Protein AF-A0A183G5Q5-F1 (afdb_monomer_lite)

Organism: Heligmosomoides polygyrus (NCBI:txid6339)

Foldseek 3Di:
DPLLPDQDKDFDDPVCDDDDFQKQWVVHFPDWTWIARSNVRDIDIDGHDDDDFDWDWPQQAPPWIKTKTKTFIAGDCHPNDPDADDDDDDDDPDDPVVCVAWPWDADDPRTRMIIIMGTHPCVCVCVPPVVVLVVLLVQLVVLVVDDLVSNLVSLVVSLVVLVVSLVVPDPDPDNHPSNVVSVVSNVVSVVSNVVSVPDDPPVVVVVVVVVVVVVVVVVVPPPPPDDDDDDDDDD

pLDDT: mean 77.2, std 16.87, range [28.12, 95.06]

Radius of gyration: 39.6 Å; chains: 1; bounding box: 104×38×121 Å

Structure (mmCIF, N/CA/C/O backbone):
data_AF-A0A183G5Q5-F1
#
_entry.id   AF-A0A183G5Q5-F1
#
loop_
_atom_site.group_PDB
_atom_site.id
_atom_site.type_symbol
_atom_site.label_atom_id
_atom_site.label_alt_id
_atom_site.label_comp_id
_atom_site.label_asym_id
_atom_site.label_entity_id
_atom_site.label_seq_id
_atom_site.pdbx_PDB_ins_code
_atom_site.Cartn_x
_atom_site.Cartn_y
_atom_site.Cartn_z
_atom_site.occupancy
_atom_site.B_iso_or_equiv
_atom_site.auth_seq_id
_atom_site.auth_comp_id
_atom_site.auth_asym_id
_atom_site.auth_atom_id
_atom_site.pdbx_PDB_model_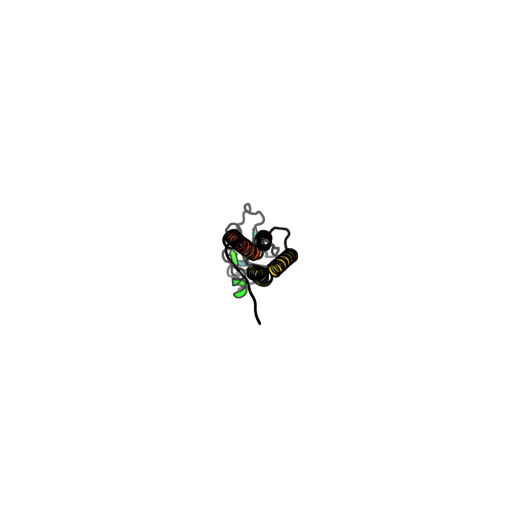num
ATOM 1 N N . LEU A 1 1 ? 38.202 -4.668 -41.003 1.00 49.88 1 LEU A N 1
ATOM 2 C CA . LEU A 1 1 ? 37.579 -5.826 -40.329 1.00 49.88 1 LEU A CA 1
ATOM 3 C C . LEU A 1 1 ? 36.277 -6.127 -41.065 1.00 49.88 1 LEU A C 1
ATOM 5 O O . LEU A 1 1 ? 35.472 -5.212 -41.202 1.00 49.88 1 LEU A O 1
ATOM 9 N N . VAL A 1 2 ? 36.099 -7.322 -41.632 1.00 54.09 2 VAL A N 1
ATOM 10 C CA . VAL A 1 2 ? 34.849 -7.685 -42.319 1.00 54.09 2 VAL A CA 1
ATOM 11 C C . VAL A 1 2 ? 33.896 -8.240 -41.260 1.00 54.09 2 VAL A C 1
ATOM 13 O O . VAL A 1 2 ? 34.007 -9.395 -40.874 1.00 54.09 2 VAL A O 1
ATOM 16 N N . LEU A 1 3 ? 32.978 -7.402 -40.765 1.00 55.62 3 LEU A N 1
ATOM 17 C CA . LEU A 1 3 ? 31.997 -7.750 -39.716 1.00 55.62 3 LEU A CA 1
ATOM 18 C C . LEU A 1 3 ? 31.206 -9.036 -40.018 1.00 55.62 3 LEU A C 1
ATOM 20 O O . LEU A 1 3 ? 30.787 -9.738 -39.110 1.00 55.62 3 LEU A O 1
ATOM 24 N N . ARG A 1 4 ? 31.052 -9.364 -41.304 1.00 51.69 4 ARG A N 1
ATOM 25 C CA . ARG A 1 4 ? 30.298 -10.513 -41.816 1.00 51.69 4 ARG A CA 1
ATOM 26 C C . ARG A 1 4 ? 30.911 -11.885 -41.484 1.00 51.69 4 ARG A C 1
ATOM 28 O O . ARG A 1 4 ? 30.241 -12.890 -41.685 1.00 51.69 4 ARG A O 1
ATOM 35 N N . GLU A 1 5 ? 32.160 -11.938 -41.020 1.00 55.78 5 GLU A N 1
ATOM 36 C CA . GLU A 1 5 ? 32.855 -13.190 -40.668 1.00 55.78 5 GLU A CA 1
ATOM 37 C C . GLU A 1 5 ? 32.823 -13.507 -39.162 1.00 55.78 5 GLU A C 1
ATOM 39 O O . GLU A 1 5 ? 33.274 -14.577 -38.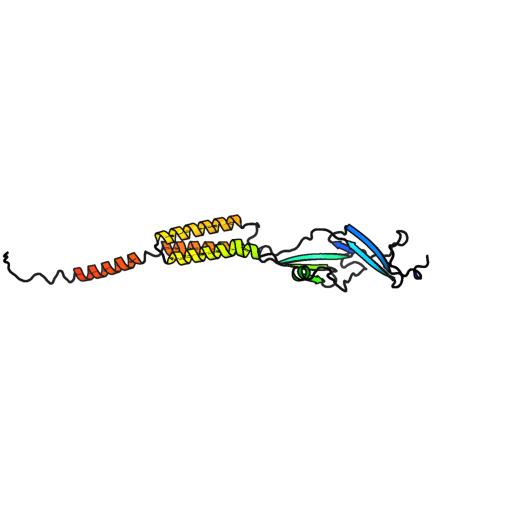756 1.00 55.78 5 GLU A O 1
ATOM 44 N N . LEU A 1 6 ? 32.282 -12.609 -38.329 1.00 58.56 6 LEU A N 1
ATOM 45 C CA . LEU A 1 6 ? 32.103 -12.860 -36.900 1.00 58.56 6 LEU A CA 1
ATOM 46 C C . LEU A 1 6 ? 30.761 -13.559 -36.655 1.00 58.56 6 LEU A C 1
ATOM 48 O O . LEU A 1 6 ? 29.701 -13.016 -36.957 1.00 58.56 6 LEU A O 1
ATOM 52 N N . PHE A 1 7 ? 30.820 -14.778 -36.123 1.00 57.31 7 PHE A N 1
ATOM 53 C CA . PHE A 1 7 ? 29.637 -15.571 -35.776 1.00 57.31 7 PHE A CA 1
ATOM 54 C C . PHE A 1 7 ? 29.191 -15.375 -34.324 1.00 57.31 7 PHE A C 1
ATOM 56 O O . PHE A 1 7 ? 28.025 -15.613 -34.020 1.00 57.31 7 PHE A O 1
ATOM 63 N N . ASP A 1 8 ? 30.100 -14.914 -33.465 1.00 67.50 8 ASP A N 1
ATOM 64 C CA . ASP A 1 8 ? 29.841 -14.684 -32.048 1.00 67.50 8 ASP A CA 1
ATOM 65 C C . ASP A 1 8 ? 29.538 -13.205 -31.780 1.00 67.50 8 ASP A C 1
ATOM 67 O O . ASP A 1 8 ? 30.124 -12.307 -32.399 1.00 67.50 8 ASP A O 1
ATOM 71 N N . ASP A 1 9 ? 28.628 -12.959 -30.838 1.00 64.06 9 ASP A N 1
ATOM 72 C CA . ASP A 1 9 ? 28.323 -11.616 -30.351 1.00 64.06 9 ASP A CA 1
ATOM 73 C C . ASP A 1 9 ? 29.570 -11.020 -29.680 1.00 64.06 9 ASP A C 1
ATOM 75 O O . ASP A 1 9 ? 30.243 -11.676 -28.880 1.00 64.06 9 ASP A O 1
ATOM 79 N N . PHE A 1 10 ? 29.888 -9.763 -29.994 1.00 72.38 10 PHE A N 1
ATOM 80 C CA . PHE A 1 10 ? 31.065 -9.089 -29.449 1.00 72.38 10 PHE A CA 1
ATOM 81 C C . PHE A 1 10 ? 30.741 -7.668 -28.971 1.00 72.38 10 PHE A C 1
ATOM 83 O O . PHE A 1 10 ? 29.818 -7.012 -29.463 1.00 72.38 10 PHE A O 1
ATOM 90 N N . GLU A 1 11 ? 31.515 -7.189 -27.996 1.00 71.62 11 GLU A N 1
ATOM 91 C CA . GLU A 1 11 ? 31.438 -5.808 -27.513 1.00 71.62 11 GLU A CA 1
ATOM 92 C C . GLU A 1 11 ? 32.117 -4.864 -28.511 1.00 71.62 11 GLU A C 1
ATOM 94 O O . GLU A 1 11 ? 33.281 -5.057 -28.876 1.00 71.62 11 GLU A O 1
ATOM 99 N N . LEU A 1 12 ? 31.398 -3.835 -28.965 1.00 71.56 12 LEU A N 1
ATOM 100 C CA . LEU A 1 12 ? 31.939 -2.906 -29.954 1.00 71.56 12 LEU A CA 1
ATOM 101 C C . LEU A 1 12 ? 33.048 -2.022 -29.356 1.00 71.56 12 LEU A C 1
ATOM 103 O O . LEU A 1 12 ? 32.859 -1.429 -28.290 1.00 71.56 12 LEU A O 1
ATOM 107 N N . PRO A 1 13 ? 34.184 -1.851 -30.059 1.00 75.31 13 PRO A N 1
ATOM 108 C CA . PRO A 1 13 ? 35.165 -0.826 -29.724 1.00 75.31 13 PRO A CA 1
ATOM 109 C C . PRO A 1 13 ? 34.557 0.579 -29.839 1.00 75.31 13 PRO A C 1
ATOM 111 O O . PRO A 1 13 ? 33.719 0.822 -30.705 1.00 75.31 13 PRO A O 1
ATOM 114 N N . LYS A 1 14 ? 35.060 1.535 -29.044 1.00 72.81 14 LYS A N 1
ATOM 115 C CA . LYS A 1 14 ? 34.591 2.941 -29.023 1.00 72.81 14 LYS A CA 1
ATOM 116 C C . LYS A 1 14 ? 34.617 3.650 -30.385 1.00 72.81 14 LYS A C 1
ATOM 118 O O . LYS A 1 14 ? 33.931 4.640 -30.585 1.00 72.81 14 LYS A O 1
ATOM 123 N N . GLU A 1 15 ? 35.426 3.159 -31.317 1.00 74.81 15 GLU A N 1
ATOM 124 C CA . GLU A 1 15 ? 35.556 3.695 -32.678 1.00 74.81 15 GLU A CA 1
ATOM 125 C C . GLU A 1 15 ? 34.351 3.353 -33.576 1.00 74.81 15 GLU A C 1
ATOM 127 O O . GLU A 1 15 ? 34.159 3.990 -34.609 1.00 74.81 15 GLU A O 1
ATOM 132 N N . PHE A 1 16 ? 33.536 2.368 -33.181 1.00 73.56 16 PHE A N 1
ATOM 133 C CA . PHE A 1 16 ? 32.385 1.864 -33.932 1.00 73.56 16 PHE A CA 1
ATOM 134 C C . PHE A 1 16 ? 31.097 1.918 -33.102 1.00 73.56 16 PHE A C 1
ATOM 136 O O . PHE A 1 16 ? 30.283 1.001 -33.180 1.00 73.56 16 PHE A O 1
ATOM 143 N N . GLU A 1 17 ? 30.900 2.964 -32.294 1.00 72.31 17 GLU A N 1
ATOM 144 C CA . GLU A 1 17 ? 29.648 3.130 -31.548 1.00 72.31 17 GLU A CA 1
ATOM 145 C C . GLU A 1 17 ? 28.454 3.203 -32.522 1.00 72.31 17 GLU A C 1
ATOM 147 O O . GLU A 1 17 ? 28.404 4.101 -33.371 1.00 72.31 17 GLU A O 1
ATOM 152 N N . PRO A 1 18 ? 27.505 2.246 -32.459 1.00 76.38 18 PRO A N 1
ATOM 153 C CA . PRO A 1 18 ? 26.331 2.285 -33.312 1.00 76.38 18 PRO A CA 1
ATOM 154 C C . PRO A 1 18 ? 25.451 3.469 -32.914 1.00 76.38 18 PRO A C 1
ATOM 156 O O . PRO A 1 18 ? 25.474 3.934 -31.773 1.00 76.38 18 PRO A O 1
ATOM 159 N N . TRP A 1 19 ? 24.622 3.933 -33.847 1.00 81.12 19 TRP A N 1
ATOM 160 C CA . TRP A 1 19 ? 23.554 4.853 -33.480 1.00 81.12 19 TRP A CA 1
ATOM 161 C C . TRP A 1 19 ? 22.624 4.169 -32.467 1.00 81.12 19 TRP A C 1
ATOM 163 O O . TRP A 1 19 ? 22.159 3.052 -32.703 1.00 81.12 19 TRP A O 1
ATOM 173 N N . LEU A 1 20 ? 22.369 4.842 -31.346 1.00 78.50 20 LEU A N 1
ATOM 174 C CA . LEU A 1 20 ? 21.447 4.405 -30.304 1.00 78.50 20 LEU A CA 1
ATOM 175 C C . LEU A 1 20 ? 20.321 5.437 -30.178 1.00 78.50 20 LEU A C 1
ATOM 177 O O . LEU A 1 20 ? 20.598 6.640 -30.267 1.00 78.50 20 LEU A O 1
ATOM 181 N N . PRO A 1 21 ? 19.070 5.000 -29.945 1.00 76.62 21 PRO A N 1
ATOM 182 C CA . PRO A 1 21 ? 17.978 5.926 -29.688 1.00 76.62 21 PRO A CA 1
ATOM 183 C C . PRO A 1 21 ? 18.286 6.735 -28.430 1.00 76.62 21 PRO A C 1
ATOM 185 O O . PRO A 1 21 ? 18.834 6.213 -27.453 1.00 76.62 21 PRO A O 1
ATOM 188 N N . ARG A 1 22 ? 17.915 8.017 -28.428 1.00 76.75 22 ARG A N 1
ATOM 189 C CA . ARG A 1 22 ? 18.137 8.889 -27.265 1.00 76.75 22 ARG A CA 1
ATOM 190 C C . ARG A 1 22 ? 17.077 8.619 -26.205 1.00 76.75 22 ARG A C 1
ATOM 192 O O . ARG A 1 22 ? 16.200 9.441 -25.976 1.00 76.75 22 ARG A O 1
ATOM 199 N N . ALA A 1 23 ? 17.146 7.458 -25.572 1.00 77.44 23 ALA A N 1
ATOM 200 C CA . ALA A 1 23 ? 16.217 7.039 -24.537 1.00 77.44 23 ALA A CA 1
ATOM 201 C C . ALA A 1 23 ? 16.777 7.370 -23.142 1.00 77.44 23 ALA A C 1
ATOM 203 O O . ALA A 1 23 ? 17.926 7.061 -22.832 1.00 77.44 23 ALA A O 1
ATOM 204 N N . ARG A 1 24 ? 15.969 8.011 -22.296 1.00 78.06 24 ARG A N 1
ATOM 205 C CA . ARG A 1 24 ? 16.221 8.181 -20.863 1.00 78.06 24 ARG A CA 1
ATOM 206 C C . ARG A 1 24 ? 15.412 7.139 -20.116 1.00 78.06 24 ARG A C 1
ATOM 208 O O . ARG A 1 24 ? 14.194 7.098 -20.253 1.00 78.06 24 ARG A O 1
ATOM 215 N N . THR A 1 25 ? 16.076 6.293 -19.343 1.00 80.62 25 THR A N 1
ATOM 216 C CA . THR A 1 25 ? 15.399 5.384 -18.417 1.00 80.62 25 THR A CA 1
ATOM 217 C C . THR A 1 25 ? 15.268 6.062 -17.067 1.00 80.62 25 THR A C 1
ATOM 219 O O . THR A 1 25 ? 16.232 6.651 -16.591 1.00 80.62 25 THR A O 1
ATOM 222 N N . SER A 1 26 ? 14.102 5.958 -16.442 1.00 81.19 26 SER A N 1
ATOM 223 C CA . SER A 1 26 ? 13.910 6.383 -15.060 1.00 81.19 26 SER A CA 1
ATOM 224 C C . SER A 1 26 ? 13.616 5.148 -14.208 1.00 81.19 26 SER A C 1
ATOM 226 O O . SER A 1 26 ? 12.603 4.481 -14.457 1.00 81.19 26 SER A O 1
ATOM 228 N N . PRO A 1 27 ? 14.475 4.793 -13.229 1.00 81.94 27 PRO A N 1
ATOM 229 C CA . PRO A 1 27 ? 15.717 5.451 -12.811 1.00 81.94 27 PRO A CA 1
ATOM 230 C C . PRO A 1 27 ? 16.909 5.229 -13.757 1.00 81.94 27 PRO A C 1
ATOM 232 O O . PRO A 1 27 ? 16.881 4.355 -14.632 1.00 81.94 27 PRO A O 1
ATOM 235 N N . ASP A 1 28 ? 17.969 6.016 -13.550 1.00 83.25 28 ASP A N 1
ATOM 236 C CA . ASP A 1 28 ? 19.173 5.996 -14.384 1.00 83.25 28 ASP A CA 1
ATOM 237 C C . ASP A 1 28 ? 19.935 4.653 -14.267 1.00 83.25 28 ASP A C 1
ATOM 239 O O . ASP A 1 28 ? 20.034 4.057 -13.186 1.00 83.25 28 ASP A O 1
ATOM 243 N N . PRO A 1 29 ? 20.506 4.134 -15.370 1.00 83.75 29 PRO A N 1
ATOM 244 C CA . PRO A 1 29 ? 21.192 2.851 -15.365 1.00 83.75 29 PRO A CA 1
ATOM 245 C C . PRO A 1 29 ? 22.622 2.979 -14.821 1.00 83.75 29 PRO A C 1
ATOM 247 O O . PRO A 1 29 ? 23.353 3.910 -15.144 1.00 83.75 29 PRO A O 1
ATOM 250 N N . HIS A 1 30 ? 23.065 1.985 -14.043 1.00 79.88 30 HIS A N 1
ATOM 251 C CA . HIS A 1 30 ? 24.436 1.912 -13.508 1.00 79.88 30 HIS A CA 1
ATOM 252 C C . HIS A 1 30 ? 25.453 1.478 -14.561 1.00 79.88 30 HIS A C 1
ATOM 254 O O . HIS A 1 30 ? 26.584 1.956 -14.576 1.00 79.88 30 HIS A O 1
ATOM 260 N N . THR A 1 31 ? 25.074 0.523 -15.412 1.00 76.00 31 THR A N 1
ATOM 261 C CA . THR A 1 31 ? 25.930 0.012 -16.488 1.00 76.00 31 THR A CA 1
ATOM 262 C C . THR A 1 31 ? 25.114 -0.176 -17.751 1.00 76.00 31 THR A C 1
ATOM 264 O O . THR A 1 31 ? 24.020 -0.746 -17.696 1.00 76.00 31 THR A O 1
ATOM 267 N N . VAL A 1 32 ? 25.688 0.251 -18.870 1.00 80.25 32 VAL A N 1
ATOM 268 C CA . VAL A 1 32 ? 25.142 0.079 -20.214 1.00 80.25 32 VAL A CA 1
ATOM 269 C C . VAL A 1 32 ? 26.153 -0.734 -21.014 1.00 80.25 32 VAL A C 1
ATOM 271 O O . VAL A 1 32 ? 27.291 -0.296 -21.175 1.00 80.25 32 VAL A O 1
ATOM 274 N N . THR A 1 33 ? 25.764 -1.921 -21.476 1.00 81.69 33 THR A N 1
ATOM 275 C CA . THR A 1 33 ? 26.581 -2.722 -22.400 1.00 81.69 33 THR A CA 1
ATOM 276 C C . THR A 1 33 ? 25.883 -2.836 -23.747 1.00 81.69 33 THR A C 1
ATOM 278 O O . THR A 1 33 ? 24.669 -3.035 -23.820 1.00 81.69 33 THR A O 1
ATOM 281 N N . VAL A 1 34 ? 26.661 -2.676 -24.818 1.00 82.94 34 VAL A N 1
ATOM 282 C CA . VAL A 1 34 ? 26.183 -2.705 -26.203 1.00 82.94 34 VAL A CA 1
ATOM 283 C C . VAL A 1 34 ? 26.820 -3.898 -26.897 1.00 82.94 34 VAL A C 1
ATOM 285 O O . VAL A 1 34 ? 28.045 -4.006 -26.956 1.00 82.94 34 VAL A O 1
ATOM 288 N N . MET A 1 35 ? 25.988 -4.786 -27.425 1.00 83.00 35 MET A N 1
ATOM 289 C CA . MET A 1 35 ? 26.417 -5.960 -28.180 1.00 83.00 35 MET A CA 1
ATOM 290 C C . MET A 1 35 ? 25.819 -5.903 -29.580 1.00 83.00 35 MET A C 1
ATOM 292 O O . MET A 1 35 ? 24.647 -5.565 -29.742 1.00 83.00 35 MET A O 1
ATOM 296 N N . LEU A 1 36 ? 26.614 -6.239 -30.591 1.00 83.06 36 LEU A N 1
ATOM 297 C CA . LEU A 1 36 ? 26.145 -6.367 -31.968 1.00 83.06 36 LEU A CA 1
ATOM 298 C C . LEU A 1 36 ? 26.192 -7.831 -32.374 1.00 83.06 36 LEU A C 1
ATOM 300 O O . LEU A 1 36 ? 27.251 -8.451 -32.304 1.00 83.06 36 LEU A O 1
ATOM 304 N N . SER A 1 37 ? 25.062 -8.338 -32.863 1.00 83.94 37 SER A N 1
ATOM 305 C CA . SER A 1 37 ? 25.013 -9.638 -33.516 1.00 83.94 37 SER A CA 1
ATOM 306 C C . SER A 1 37 ? 25.335 -9.467 -35.004 1.00 83.94 37 SER A C 1
ATOM 308 O O . SER A 1 37 ? 24.521 -8.906 -35.750 1.00 83.94 37 SER A O 1
ATOM 310 N N . PRO A 1 38 ? 26.503 -9.917 -35.494 1.00 78.88 38 PRO A N 1
ATOM 311 C CA . PRO A 1 38 ? 26.962 -9.558 -36.839 1.00 78.88 38 PRO A CA 1
ATOM 312 C C . PRO A 1 38 ? 26.179 -10.273 -37.947 1.00 78.88 38 PRO A C 1
ATOM 314 O O . PRO A 1 38 ? 26.079 -9.768 -39.065 1.00 78.88 38 PRO A O 1
ATOM 317 N N . ALA A 1 39 ? 25.585 -11.429 -37.632 1.00 80.06 39 ALA A N 1
ATOM 318 C CA . ALA A 1 39 ? 24.787 -12.223 -38.563 1.00 80.06 39 ALA A CA 1
ATOM 319 C C . ALA A 1 39 ? 23.402 -11.616 -38.845 1.00 80.06 39 ALA A C 1
ATOM 321 O O . ALA A 1 39 ? 22.871 -11.773 -39.944 1.00 80.06 39 ALA A O 1
ATOM 322 N N . THR A 1 40 ? 22.812 -10.936 -37.861 1.00 84.06 40 THR A N 1
ATOM 323 C CA . THR A 1 40 ? 21.449 -10.383 -37.954 1.00 84.06 40 THR A CA 1
ATOM 324 C C . THR A 1 40 ? 21.429 -8.859 -38.038 1.00 84.06 40 THR A C 1
ATOM 326 O O . THR A 1 40 ? 20.415 -8.284 -38.426 1.00 84.06 40 THR A O 1
ATOM 329 N N . GLY A 1 41 ? 22.540 -8.199 -37.695 1.00 82.94 41 GLY A N 1
ATOM 330 C CA . GLY A 1 41 ? 22.623 -6.745 -37.591 1.00 82.94 41 GLY A CA 1
ATOM 331 C C . GLY A 1 41 ? 21.858 -6.178 -36.392 1.00 82.94 41 GLY A C 1
ATOM 332 O O . GLY A 1 41 ? 21.643 -4.969 -36.336 1.00 82.94 41 GLY A O 1
ATOM 333 N N . THR A 1 42 ? 21.422 -7.020 -35.448 1.00 84.69 42 THR A N 1
ATOM 334 C CA . THR A 1 42 ? 20.706 -6.565 -34.255 1.00 84.69 42 THR A CA 1
ATOM 335 C C . THR A 1 42 ? 21.680 -5.979 -33.240 1.00 84.69 42 THR A C 1
ATOM 337 O O . THR A 1 42 ? 22.705 -6.575 -32.904 1.00 84.69 42 THR A O 1
ATOM 340 N N . VAL A 1 43 ? 21.345 -4.791 -32.740 1.00 84.56 43 VAL A N 1
ATOM 341 C CA . VAL A 1 43 ? 22.060 -4.147 -31.637 1.00 84.56 43 VAL A CA 1
ATOM 342 C C . VAL A 1 43 ? 21.280 -4.425 -30.360 1.00 84.56 43 VAL A C 1
ATOM 344 O O . VAL A 1 43 ? 20.120 -4.037 -30.237 1.00 84.56 43 VAL A O 1
ATOM 347 N N . SER A 1 44 ? 21.917 -5.114 -29.421 1.00 85.06 44 SER A N 1
ATOM 348 C CA . SER A 1 44 ? 21.372 -5.405 -28.099 1.00 85.06 44 SER A CA 1
ATOM 349 C C . SER A 1 44 ? 21.973 -4.450 -27.078 1.00 85.06 44 SER A C 1
ATOM 351 O O . SER A 1 44 ? 23.193 -4.330 -26.962 1.00 85.06 44 SER A O 1
ATOM 353 N N . LEU A 1 45 ? 21.102 -3.780 -26.333 1.00 84.06 45 LEU A N 1
ATOM 354 C CA . LEU A 1 45 ? 21.459 -2.816 -25.304 1.00 84.06 45 LEU A CA 1
ATOM 355 C C . LEU A 1 45 ? 21.014 -3.364 -23.949 1.00 84.06 45 LEU A C 1
ATOM 357 O O . LEU A 1 45 ? 19.824 -3.592 -23.735 1.00 84.06 45 LEU A O 1
ATOM 361 N N . TYR A 1 46 ? 21.954 -3.574 -23.031 1.00 84.56 46 TYR A N 1
ATOM 362 C CA . TYR A 1 46 ? 21.652 -4.084 -21.695 1.00 84.56 46 TYR A CA 1
ATOM 363 C C . TYR A 1 46 ? 21.862 -2.993 -20.653 1.00 84.56 46 TYR A C 1
ATOM 365 O O . TYR A 1 46 ? 22.979 -2.519 -20.439 1.00 84.56 46 TYR A O 1
ATOM 373 N N . HIS A 1 47 ? 20.778 -2.612 -19.979 1.00 85.31 47 HIS A N 1
ATOM 374 C CA . HIS A 1 47 ? 20.790 -1.643 -18.888 1.00 85.31 47 HIS A CA 1
ATOM 375 C C . HIS A 1 47 ? 20.666 -2.366 -17.552 1.00 85.31 47 HIS A C 1
AT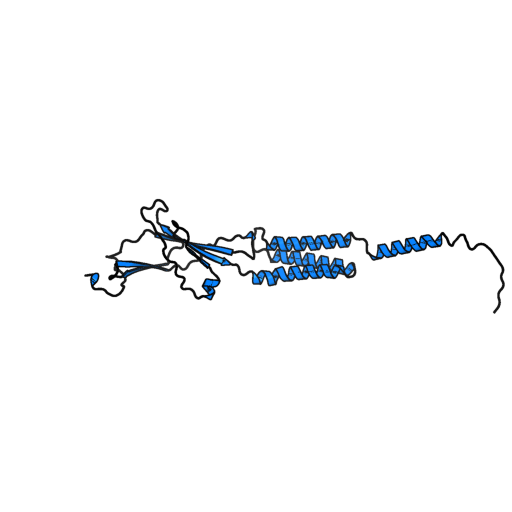OM 377 O O . HIS A 1 47 ? 19.708 -3.104 -17.317 1.00 85.31 47 HIS A O 1
ATOM 383 N N . ARG A 1 48 ? 21.616 -2.132 -16.643 1.00 86.25 48 ARG A N 1
ATOM 384 C CA . ARG A 1 48 ? 21.519 -2.619 -15.265 1.00 86.25 48 ARG A CA 1
ATOM 385 C C . ARG A 1 48 ? 21.089 -1.489 -14.345 1.00 86.25 48 ARG A C 1
ATOM 387 O O . ARG A 1 48 ? 21.861 -0.568 -14.095 1.00 86.25 48 ARG A O 1
ATOM 394 N N . VAL A 1 49 ? 19.892 -1.605 -13.786 1.00 85.44 49 VAL A N 1
ATOM 395 C CA . VAL A 1 49 ? 19.335 -0.638 -12.834 1.00 85.44 49 VAL A CA 1
ATOM 396 C C . VAL A 1 49 ? 19.284 -1.280 -11.446 1.00 85.44 49 VAL A C 1
ATOM 398 O O . VAL A 1 49 ? 18.852 -2.423 -11.294 1.00 85.44 49 VAL A O 1
ATOM 401 N N . LYS A 1 50 ? 19.771 -0.571 -10.425 1.00 86.44 50 LYS A N 1
ATOM 402 C CA . LYS A 1 50 ? 19.713 -1.000 -9.020 1.00 86.44 50 LYS A CA 1
ATOM 403 C C . LYS A 1 50 ? 19.389 0.208 -8.151 1.00 86.44 50 LYS A C 1
ATOM 405 O O . LYS A 1 50 ? 20.277 0.800 -7.545 1.00 86.44 50 LYS A O 1
ATOM 410 N N . GLU A 1 51 ? 18.113 0.557 -8.112 1.00 85.12 51 GLU A N 1
ATOM 411 C CA . GLU A 1 51 ? 17.613 1.721 -7.388 1.00 85.12 51 GLU A CA 1
ATOM 412 C C . GLU A 1 51 ? 16.211 1.452 -6.830 1.00 85.12 51 GLU A C 1
ATOM 414 O O . GLU A 1 51 ? 15.531 0.513 -7.252 1.00 85.12 51 GLU A O 1
ATOM 419 N N . SER A 1 52 ? 15.801 2.234 -5.832 1.00 85.00 52 SER A N 1
ATOM 420 C CA . SER A 1 52 ? 14.447 2.199 -5.285 1.00 85.00 52 SER A CA 1
ATOM 421 C C . SER A 1 52 ? 13.491 2.983 -6.178 1.00 85.00 52 SER A C 1
ATOM 423 O O . SER A 1 52 ? 13.730 4.156 -6.449 1.00 85.00 52 SER A O 1
ATOM 425 N N . LEU A 1 53 ? 12.387 2.354 -6.573 1.00 85.62 53 LEU A N 1
ATOM 426 C CA . LEU A 1 53 ? 11.312 3.012 -7.307 1.00 85.62 53 LEU A CA 1
ATOM 427 C C . LEU A 1 53 ? 10.343 3.694 -6.343 1.00 85.62 53 LEU A C 1
ATOM 429 O O . LEU A 1 53 ? 9.983 3.130 -5.306 1.00 85.62 53 LEU A O 1
ATOM 433 N N . TYR A 1 54 ? 9.892 4.889 -6.711 1.00 85.06 54 TYR A N 1
ATOM 434 C CA . TYR A 1 54 ? 8.782 5.545 -6.034 1.00 85.06 54 TYR A CA 1
ATOM 435 C C . TYR A 1 54 ? 7.477 4.948 -6.546 1.00 85.06 54 TYR A C 1
ATOM 437 O O . TYR A 1 54 ? 7.179 5.016 -7.734 1.00 85.06 54 TYR A O 1
ATOM 445 N N . CYS A 1 55 ? 6.704 4.359 -5.640 1.00 89.88 55 CYS A N 1
ATOM 446 C CA . CYS A 1 55 ? 5.418 3.767 -5.973 1.00 89.88 55 CYS A CA 1
ATOM 447 C C . CYS A 1 55 ? 4.290 4.651 -5.454 1.00 89.88 55 CYS A C 1
ATOM 449 O O . CYS A 1 55 ? 4.310 5.097 -4.302 1.00 89.88 55 CYS A O 1
ATOM 451 N N . GLY A 1 56 ? 3.283 4.865 -6.292 1.00 89.38 56 GLY A N 1
ATOM 452 C CA . GLY A 1 56 ? 2.026 5.458 -5.876 1.00 89.38 56 GLY A CA 1
ATOM 453 C C . GLY A 1 56 ? 1.244 4.473 -5.011 1.00 89.38 56 GLY A C 1
ATOM 454 O O . GLY A 1 56 ? 1.143 3.285 -5.324 1.00 89.38 56 GLY A O 1
ATOM 455 N N . SER A 1 57 ? 0.662 4.960 -3.917 1.00 90.81 57 SER A N 1
ATOM 456 C CA . SER A 1 57 ? -0.327 4.199 -3.158 1.00 90.81 57 SER A CA 1
ATOM 457 C C . SER A 1 57 ? -1.468 5.094 -2.703 1.00 90.81 57 SER A C 1
ATOM 459 O O . SER A 1 57 ? -1.330 6.293 -2.448 1.00 90.81 57 SER A O 1
ATOM 461 N N . SER A 1 58 ? -2.640 4.482 -2.597 1.00 89.06 58 SER A N 1
ATOM 462 C CA . SER A 1 58 ? -3.827 5.127 -2.064 1.00 89.06 58 SER A CA 1
ATOM 463 C C . SER A 1 58 ? -3.843 4.985 -0.541 1.00 89.06 58 SER A C 1
ATOM 465 O O . SER A 1 58 ? -4.549 4.125 -0.014 1.00 89.06 58 SER A O 1
ATOM 467 N N . GLN A 1 59 ? -3.104 5.856 0.153 1.00 86.50 59 GLN A N 1
ATOM 468 C CA . GLN A 1 59 ? -2.841 5.792 1.603 1.00 86.50 59 GLN A CA 1
ATOM 469 C C . GLN A 1 59 ? -4.089 5.604 2.488 1.00 86.50 59 GLN A C 1
ATOM 471 O O . GLN A 1 59 ? -4.026 4.936 3.517 1.00 86.50 59 GLN A O 1
ATOM 476 N N . TRP A 1 60 ? -5.253 6.136 2.091 1.00 89.12 60 TRP A N 1
ATOM 477 C CA . TRP A 1 60 ? -6.493 5.976 2.867 1.00 89.12 60 TRP A CA 1
ATOM 478 C C . TRP A 1 60 ? -6.938 4.510 3.009 1.00 89.12 60 TRP A C 1
ATOM 480 O O . TRP A 1 60 ? -7.643 4.175 3.958 1.00 89.12 60 TRP A O 1
ATOM 490 N N . LYS A 1 61 ? -6.525 3.623 2.092 1.00 91.12 61 LYS A N 1
ATOM 491 C CA . LYS A 1 61 ? -6.872 2.192 2.108 1.00 91.12 61 LYS A CA 1
ATOM 492 C C . LYS A 1 61 ? -6.059 1.380 3.111 1.00 91.12 61 LYS A C 1
ATOM 494 O O . LYS A 1 61 ? -6.329 0.189 3.255 1.00 91.12 61 LYS A O 1
ATOM 499 N N . TYR A 1 62 ? -5.077 1.985 3.779 1.00 88.88 62 TYR A N 1
ATOM 500 C CA . TYR A 1 62 ? -4.232 1.296 4.748 1.00 88.88 62 TYR A CA 1
ATOM 501 C C . TYR A 1 62 ? -5.079 0.490 5.758 1.00 88.88 62 TYR A C 1
ATOM 503 O O . TYR A 1 62 ? -6.024 1.045 6.335 1.00 88.88 62 TYR A O 1
ATOM 511 N N . PRO A 1 63 ? -4.778 -0.808 5.980 1.00 90.81 63 PRO A N 1
ATOM 512 C CA . PRO A 1 63 ? -3.600 -1.571 5.525 1.00 90.81 63 PRO A CA 1
ATOM 513 C C . PRO A 1 63 ? -3.794 -2.382 4.225 1.00 90.81 63 PRO A C 1
ATOM 515 O O . PRO A 1 63 ? -2.927 -3.170 3.862 1.00 90.81 63 PRO A O 1
ATOM 518 N N . PHE A 1 64 ? -4.922 -2.242 3.527 1.00 91.75 64 PHE A N 1
ATOM 519 C CA . PHE A 1 64 ? -5.272 -3.020 2.326 1.00 91.75 64 PHE A CA 1
ATOM 520 C C . PHE A 1 64 ? -4.906 -2.295 1.026 1.00 91.75 64 PHE A C 1
ATOM 522 O O . PHE A 1 64 ? -5.622 -2.361 0.024 1.00 91.75 64 PHE A O 1
ATOM 529 N N . GLU A 1 65 ? -3.822 -1.531 1.054 1.00 91.00 65 GLU A N 1
ATOM 530 C CA . GLU A 1 65 ? -3.387 -0.766 -0.103 1.00 91.00 65 GLU A CA 1
ATOM 531 C C . GLU A 1 65 ? -2.722 -1.652 -1.164 1.00 91.00 65 GLU A C 1
ATOM 533 O O . GLU A 1 65 ? -2.170 -2.722 -0.893 1.00 91.00 65 GLU A O 1
ATOM 538 N N . SER A 1 66 ? -2.807 -1.192 -2.407 1.00 91.06 66 SER A N 1
ATOM 539 C CA . SER A 1 66 ? -2.028 -1.711 -3.522 1.00 91.06 66 SER A CA 1
ATOM 540 C C . SER A 1 66 ? -1.064 -0.624 -3.961 1.00 91.06 66 SER A C 1
ATOM 542 O O . SER A 1 66 ? -1.467 0.538 -4.073 1.00 91.06 66 SER A O 1
ATOM 544 N N . PHE A 1 67 ? 0.168 -1.019 -4.224 1.00 92.12 67 PHE A N 1
ATOM 545 C CA . PHE A 1 67 ? 1.216 -0.154 -4.726 1.00 92.12 67 PHE A CA 1
ATOM 546 C C . PHE A 1 67 ? 1.313 -0.317 -6.234 1.00 92.12 67 PHE A C 1
ATOM 548 O O . PHE A 1 67 ? 1.281 -1.444 -6.738 1.00 92.12 67 PHE A O 1
ATOM 555 N N . ASP A 1 68 ? 1.410 0.813 -6.919 1.00 91.62 68 ASP A N 1
ATOM 556 C CA . ASP A 1 68 ? 1.624 0.900 -8.356 1.00 91.62 68 ASP A CA 1
ATOM 557 C C . ASP A 1 68 ? 2.952 1.617 -8.594 1.00 91.62 68 ASP A C 1
ATOM 559 O O . ASP A 1 68 ? 3.156 2.737 -8.117 1.00 91.62 68 ASP A O 1
ATOM 563 N N . CYS A 1 69 ? 3.892 0.930 -9.228 1.00 90.62 69 CYS A N 1
ATOM 564 C CA . CYS A 1 69 ? 5.229 1.433 -9.487 1.00 90.62 69 CYS A CA 1
ATOM 565 C C . CYS A 1 69 ? 5.447 1.473 -10.989 1.00 90.62 69 CYS A C 1
ATOM 567 O O . CYS A 1 69 ? 5.247 0.473 -11.677 1.00 90.62 69 CYS A O 1
ATOM 569 N N . GLU A 1 70 ? 5.942 2.597 -11.475 1.00 88.56 70 GLU A N 1
ATOM 570 C CA . GLU A 1 70 ? 6.228 2.781 -12.887 1.00 88.56 70 GLU A CA 1
ATOM 571 C C . GLU A 1 70 ? 7.735 2.725 -13.091 1.00 88.56 70 GLU A C 1
ATOM 573 O O . GLU A 1 70 ? 8.509 3.382 -12.394 1.00 88.56 70 GLU A O 1
ATOM 578 N N . PHE A 1 71 ? 8.154 1.893 -14.033 1.00 87.31 71 PHE A N 1
ATOM 579 C CA . PHE A 1 71 ? 9.524 1.846 -14.510 1.00 87.31 71 PHE A CA 1
ATOM 580 C C . PHE A 1 71 ? 9.490 1.975 -16.017 1.00 87.31 71 PHE A C 1
ATOM 582 O O . PHE A 1 71 ? 8.895 1.137 -16.685 1.00 87.31 71 PHE A O 1
ATOM 589 N N . GLY A 1 72 ? 10.114 2.998 -16.576 1.00 82.88 72 GLY A N 1
ATOM 590 C CA . GLY A 1 72 ? 9.989 3.235 -18.003 1.00 82.88 72 GLY A CA 1
ATOM 591 C C . GLY A 1 72 ? 11.184 3.917 -18.610 1.00 82.88 72 GLY A C 1
ATOM 592 O O . GLY A 1 72 ? 12.036 4.487 -17.923 1.00 82.88 72 GLY A O 1
ATOM 593 N N . SER A 1 73 ? 11.214 3.849 -19.933 1.00 79.88 73 SER A N 1
ATOM 594 C CA . SER A 1 73 ? 12.096 4.668 -20.736 1.00 79.88 73 SER A CA 1
ATOM 595 C C . SER A 1 73 ? 11.279 5.671 -21.532 1.00 79.88 73 SER A C 1
ATOM 597 O O . SER A 1 73 ? 10.338 5.308 -22.227 1.00 79.88 73 SER A O 1
ATOM 599 N N . GLU A 1 74 ? 11.670 6.933 -21.466 1.00 76.69 74 GLU A N 1
ATOM 600 C CA . GLU A 1 74 ? 11.145 7.994 -22.316 1.00 76.69 74 GLU A CA 1
ATOM 601 C C . GLU A 1 74 ? 12.179 8.375 -23.378 1.00 76.69 74 GLU A C 1
ATOM 603 O O . GLU A 1 74 ? 13.384 8.225 -23.180 1.00 76.69 74 GLU A O 1
ATOM 608 N N . ILE A 1 75 ? 11.732 8.874 -24.526 1.00 74.94 75 ILE A N 1
ATOM 609 C CA . ILE A 1 75 ? 12.634 9.407 -25.552 1.00 74.94 75 ILE A CA 1
ATOM 610 C C . ILE A 1 75 ? 12.961 10.855 -25.191 1.00 74.94 75 ILE A C 1
ATOM 612 O O . ILE A 1 75 ? 12.080 11.632 -24.821 1.00 74.94 75 ILE A O 1
ATOM 616 N N . ALA A 1 76 ? 14.225 11.245 -25.317 1.00 63.34 76 ALA A N 1
ATOM 617 C CA . ALA A 1 76 ? 14.668 12.615 -25.124 1.00 63.34 76 ALA A CA 1
ATOM 618 C C . ALA A 1 76 ? 13.985 13.529 -26.158 1.00 63.34 76 ALA A C 1
ATOM 620 O O . ALA A 1 76 ? 14.333 13.518 -27.336 1.00 63.34 76 ALA A O 1
ATOM 621 N N . GLY A 1 77 ? 13.006 14.317 -25.702 1.00 59.56 77 GLY A N 1
ATOM 622 C CA . GLY A 1 77 ? 12.131 15.135 -26.556 1.00 59.56 77 GLY A CA 1
ATOM 623 C C . GLY A 1 77 ? 10.641 14.775 -26.461 1.00 59.56 77 GLY A C 1
ATOM 624 O O . GLY A 1 77 ? 9.806 15.523 -26.969 1.00 59.56 77 GLY A O 1
ATOM 625 N N . GLY A 1 78 ? 10.292 13.685 -25.767 1.00 66.31 78 GLY A N 1
ATOM 626 C CA . GLY A 1 78 ? 8.913 13.262 -25.522 1.00 66.31 78 GLY A CA 1
ATOM 627 C C . GLY A 1 78 ? 8.141 12.980 -26.814 1.00 66.31 78 GLY A C 1
ATOM 628 O O . GLY A 1 78 ? 8.689 12.468 -27.783 1.00 66.31 78 GLY A O 1
ATOM 629 N N . ILE A 1 79 ? 6.864 13.365 -26.840 1.00 59.50 79 ILE A N 1
ATOM 630 C CA . ILE A 1 79 ? 5.941 13.168 -27.977 1.00 59.50 79 ILE A CA 1
ATOM 631 C C . ILE A 1 79 ? 6.378 13.954 -29.237 1.00 59.50 79 ILE A C 1
ATOM 633 O O . ILE A 1 79 ? 5.906 13.679 -30.336 1.00 59.50 79 ILE A O 1
ATOM 637 N N . LEU A 1 80 ? 7.280 14.931 -29.089 1.00 60.47 80 LEU A N 1
ATOM 638 C CA . LEU A 1 80 ? 7.795 15.782 -30.170 1.00 60.47 80 LEU A CA 1
ATOM 639 C C . LEU A 1 80 ? 9.130 15.284 -30.749 1.00 60.47 80 LEU A C 1
ATOM 641 O O . LEU A 1 80 ? 9.736 15.985 -31.559 1.00 60.47 80 LEU A O 1
ATOM 645 N N . ALA A 1 81 ? 9.624 14.123 -30.313 1.00 66.75 81 ALA A N 1
ATOM 646 C CA . ALA A 1 81 ? 10.830 13.527 -30.869 1.00 66.75 81 ALA A CA 1
ATOM 647 C C . ALA A 1 81 ? 10.553 12.890 -32.244 1.00 66.75 81 ALA A C 1
ATOM 649 O O . ALA A 1 81 ? 9.511 12.276 -32.456 1.00 66.75 81 ALA A O 1
ATOM 650 N N . ASP A 1 82 ? 11.527 12.970 -33.153 1.00 72.44 82 ASP A N 1
ATOM 651 C CA . ASP A 1 82 ? 11.486 12.295 -34.465 1.00 72.44 82 ASP A CA 1
ATOM 652 C C . ASP A 1 82 ? 11.675 10.763 -34.360 1.00 72.44 82 ASP A C 1
ATOM 654 O O . ASP A 1 82 ? 11.601 10.038 -35.352 1.00 72.44 82 ASP A O 1
ATOM 658 N N . GLU A 1 83 ? 11.944 10.260 -33.154 1.00 75.50 83 GLU A N 1
ATOM 659 C CA . GLU A 1 83 ? 12.201 8.856 -32.841 1.00 75.50 83 GLU A CA 1
ATOM 660 C C . GLU A 1 83 ? 10.998 8.282 -32.075 1.00 75.50 83 GLU A C 1
ATOM 662 O O . GLU A 1 83 ? 10.431 8.956 -31.217 1.00 75.50 83 GLU A O 1
ATOM 667 N N . VAL A 1 84 ? 10.618 7.030 -32.353 1.00 75.06 84 VAL A N 1
ATOM 668 C CA . VAL A 1 84 ? 9.521 6.333 -31.660 1.00 75.06 84 VAL A CA 1
ATOM 669 C C . VAL A 1 84 ? 10.050 5.047 -31.036 1.00 75.06 84 VAL A C 1
ATOM 671 O O . VAL A 1 84 ? 10.657 4.219 -31.712 1.00 75.06 84 VAL A O 1
ATOM 674 N N . LEU A 1 85 ? 9.787 4.870 -29.744 1.00 76.25 85 LEU A N 1
ATOM 675 C CA . LEU A 1 85 ? 10.146 3.690 -28.973 1.00 76.25 85 LEU A CA 1
ATOM 676 C C . LEU A 1 85 ? 8.875 2.882 -28.734 1.00 76.25 85 LEU A C 1
ATOM 678 O O . LEU A 1 85 ? 7.886 3.393 -28.216 1.00 76.25 85 LEU A O 1
ATOM 682 N N . THR A 1 86 ? 8.903 1.615 -29.129 1.00 78.38 86 THR A N 1
ATOM 683 C CA . THR A 1 86 ? 7.814 0.673 -28.869 1.00 78.38 86 THR A CA 1
ATOM 684 C C . THR A 1 86 ? 8.385 -0.532 -28.151 1.00 78.38 86 THR A C 1
ATOM 686 O O . THR A 1 86 ? 9.464 -1.013 -28.494 1.00 78.38 86 THR A O 1
ATOM 689 N N . VAL A 1 87 ? 7.668 -1.009 -27.139 1.00 81.12 87 VAL A N 1
ATOM 690 C CA . VAL A 1 87 ? 8.019 -2.247 -26.448 1.00 81.12 87 VAL A CA 1
ATOM 691 C C . VAL A 1 87 ? 7.112 -3.341 -26.994 1.00 81.12 87 VAL A C 1
ATOM 693 O O . VAL A 1 87 ? 5.891 -3.235 -26.925 1.00 81.12 87 VAL A O 1
ATOM 696 N N . SER A 1 88 ? 7.712 -4.357 -27.608 1.00 80.88 88 SER A N 1
ATOM 697 C CA . SER A 1 88 ? 6.988 -5.439 -28.283 1.00 80.88 88 SER A CA 1
ATOM 698 C C . SER A 1 88 ? 6.689 -6.620 -27.364 1.00 80.88 88 SER A C 1
ATOM 700 O O . SER A 1 88 ? 5.632 -7.235 -27.478 1.00 80.88 88 SER A O 1
ATOM 702 N N . GLU A 1 89 ? 7.610 -6.945 -26.457 1.00 84.44 89 GLU A N 1
ATOM 703 C CA . GLU A 1 89 ? 7.514 -8.105 -25.577 1.00 84.44 89 GLU A CA 1
ATOM 704 C C . GLU A 1 89 ? 8.098 -7.782 -24.199 1.00 84.44 89 GLU A C 1
ATOM 706 O O . GLU A 1 89 ? 9.164 -7.173 -24.083 1.00 84.44 89 GLU A O 1
ATOM 711 N N . LEU A 1 90 ? 7.402 -8.219 -23.148 1.00 86.00 90 LEU A N 1
ATOM 712 C CA . LEU A 1 90 ? 7.877 -8.165 -21.771 1.00 86.00 90 LEU A CA 1
ATOM 713 C C . LEU A 1 90 ? 8.153 -9.589 -21.293 1.00 86.00 90 LEU A C 1
ATOM 715 O O . LEU A 1 90 ? 7.242 -10.413 -21.209 1.00 86.00 90 LEU A O 1
ATOM 719 N N . ARG A 1 91 ? 9.409 -9.866 -20.938 1.00 87.69 91 ARG A N 1
ATOM 720 C CA . ARG A 1 91 ? 9.818 -11.165 -20.405 1.00 87.69 91 ARG A CA 1
ATOM 721 C C . ARG A 1 91 ? 10.265 -11.038 -18.957 1.00 87.69 91 ARG A C 1
ATOM 723 O O . ARG A 1 91 ? 11.326 -10.490 -18.672 1.00 87.69 91 ARG A O 1
ATOM 730 N N . ASP A 1 92 ? 9.474 -11.601 -18.049 1.00 86.81 92 ASP A N 1
ATOM 731 C CA . ASP A 1 92 ? 9.823 -11.671 -16.633 1.00 86.81 92 ASP A CA 1
ATOM 732 C C . ASP A 1 92 ? 10.682 -12.912 -16.351 1.00 86.81 92 ASP A C 1
ATOM 734 O O . ASP A 1 92 ? 10.265 -14.048 -16.583 1.00 86.81 92 ASP A O 1
ATOM 738 N N . LEU A 1 93 ? 11.909 -12.690 -15.878 1.00 89.12 93 LEU A N 1
ATOM 739 C CA . LEU A 1 93 ? 12.871 -13.747 -15.543 1.00 89.12 93 LEU A CA 1
ATOM 740 C C . LEU A 1 93 ? 12.864 -14.106 -14.049 1.00 89.12 93 LEU A C 1
ATOM 742 O O . LEU A 1 93 ? 13.674 -14.922 -13.603 1.00 89.12 93 LEU A O 1
ATOM 746 N N . ARG A 1 94 ? 11.986 -13.487 -13.252 1.00 89.06 94 ARG A N 1
ATOM 747 C CA . ARG A 1 94 ? 11.861 -13.772 -11.821 1.00 89.06 94 ARG A CA 1
ATOM 748 C C . ARG A 1 94 ? 11.226 -15.152 -11.587 1.00 89.06 94 ARG A C 1
ATOM 750 O O . ARG A 1 94 ? 10.466 -15.646 -12.418 1.00 89.06 94 ARG A O 1
ATOM 757 N N . PRO A 1 95 ? 11.501 -15.797 -10.440 1.00 90.88 95 PRO A N 1
ATOM 758 C CA . PRO A 1 95 ? 10.867 -17.065 -10.091 1.00 90.88 95 PRO A CA 1
ATOM 759 C C . PRO A 1 95 ? 9.353 -16.907 -9.863 1.00 90.88 95 PRO A C 1
ATOM 761 O O . PRO A 1 95 ? 8.895 -15.875 -9.374 1.00 90.88 95 PRO A O 1
ATOM 764 N N . ASN A 1 96 ? 8.586 -17.975 -10.114 1.00 88.75 96 ASN A N 1
ATOM 765 C CA . ASN A 1 96 ? 7.110 -17.974 -10.106 1.00 88.75 96 ASN A CA 1
ATOM 766 C C . ASN A 1 96 ? 6.452 -17.385 -8.843 1.00 88.75 96 ASN A C 1
ATOM 768 O O . ASN A 1 96 ? 5.369 -16.811 -8.902 1.00 88.75 96 ASN A O 1
ATOM 772 N N . TRP A 1 97 ? 7.075 -17.534 -7.674 1.00 87.19 97 TRP A N 1
ATOM 773 C CA . TRP A 1 97 ? 6.532 -16.987 -6.427 1.00 87.19 97 TRP A CA 1
ATOM 774 C C . TRP A 1 97 ? 6.650 -15.456 -6.351 1.00 87.19 97 TRP A C 1
ATOM 776 O O . TRP A 1 97 ? 5.822 -14.813 -5.709 1.00 87.19 97 TRP A O 1
ATOM 786 N N . GLN A 1 98 ? 7.655 -14.863 -7.007 1.00 86.44 98 GLN A N 1
ATOM 787 C CA . GLN A 1 98 ? 7.801 -13.409 -7.114 1.00 86.44 98 GLN A CA 1
ATOM 788 C C . GLN A 1 98 ? 6.847 -12.839 -8.157 1.00 86.44 98 GLN A C 1
ATOM 790 O O . GLN A 1 98 ? 6.231 -11.808 -7.901 1.00 86.44 98 GLN A O 1
ATOM 795 N N . THR A 1 99 ? 6.685 -13.524 -9.291 1.00 84.62 99 THR A N 1
ATOM 796 C CA . THR A 1 99 ? 5.782 -13.083 -10.364 1.00 84.62 99 THR A CA 1
ATOM 797 C C . THR A 1 99 ? 4.316 -13.136 -9.936 1.00 84.62 99 THR A C 1
ATOM 799 O O . THR A 1 99 ? 3.548 -12.244 -10.272 1.00 84.62 99 THR A O 1
ATOM 802 N N . MET A 1 100 ? 3.928 -14.110 -9.102 1.00 82.75 100 MET A N 1
ATOM 803 C CA . MET A 1 100 ? 2.592 -14.135 -8.492 1.00 82.75 100 MET A CA 1
ATOM 804 C C . MET A 1 100 ? 2.362 -13.015 -7.467 1.00 82.75 100 MET A C 1
ATOM 806 O O . MET A 1 100 ? 1.218 -12.635 -7.228 1.00 82.75 100 MET A O 1
ATOM 810 N N . ARG A 1 101 ? 3.422 -12.499 -6.834 1.00 85.56 101 ARG A N 1
ATOM 811 C CA . ARG A 1 101 ? 3.314 -11.447 -5.810 1.00 85.56 101 ARG A CA 1
ATOM 812 C C . ARG A 1 101 ? 3.338 -10.040 -6.406 1.00 85.56 101 ARG A C 1
ATOM 814 O O . ARG A 1 101 ? 2.713 -9.138 -5.853 1.00 85.56 101 ARG A O 1
ATOM 821 N N . VAL A 1 102 ? 4.076 -9.859 -7.498 1.00 87.56 102 VAL A N 1
ATOM 822 C CA . VAL A 1 102 ? 4.253 -8.581 -8.187 1.00 87.56 102 VAL A CA 1
ATOM 823 C C . VAL A 1 102 ? 3.879 -8.765 -9.651 1.00 87.56 102 VAL A C 1
ATOM 825 O O . VAL A 1 102 ? 4.678 -9.289 -10.432 1.00 87.56 102 VAL A O 1
ATOM 828 N N . GLY A 1 103 ? 2.682 -8.309 -10.012 1.00 86.19 103 GLY A N 1
ATOM 829 C CA . GLY A 1 103 ? 2.247 -8.260 -11.404 1.00 86.19 103 GLY A CA 1
ATOM 830 C C . GLY A 1 103 ? 3.081 -7.243 -12.175 1.00 86.19 103 GLY A C 1
ATOM 831 O O . GLY A 1 103 ? 3.384 -6.179 -11.640 1.00 86.19 103 GLY A O 1
ATOM 832 N N . ALA A 1 104 ? 3.472 -7.586 -13.398 1.00 88.62 104 ALA A N 1
ATOM 833 C CA . ALA A 1 104 ? 4.175 -6.694 -14.307 1.00 88.62 104 ALA A CA 1
ATOM 834 C C . ALA A 1 104 ? 3.389 -6.629 -15.618 1.00 88.62 104 ALA A C 1
ATOM 836 O O . ALA A 1 104 ? 3.149 -7.658 -16.249 1.00 88.62 104 ALA A O 1
ATOM 837 N N . GLU A 1 105 ? 2.974 -5.430 -15.997 1.00 88.06 105 GLU A N 1
ATOM 838 C CA . GLU A 1 105 ? 2.189 -5.164 -17.196 1.00 88.06 105 GLU A CA 1
ATOM 839 C C . GLU A 1 105 ? 2.874 -4.070 -18.006 1.00 88.06 105 GLU A C 1
ATOM 841 O O . GLU A 1 105 ? 3.519 -3.175 -17.460 1.00 88.06 105 GLU A O 1
ATOM 846 N N . LEU A 1 106 ? 2.768 -4.163 -19.326 1.00 87.19 106 LEU A N 1
ATOM 847 C CA . LEU A 1 106 ? 3.329 -3.156 -20.207 1.00 87.19 106 LEU 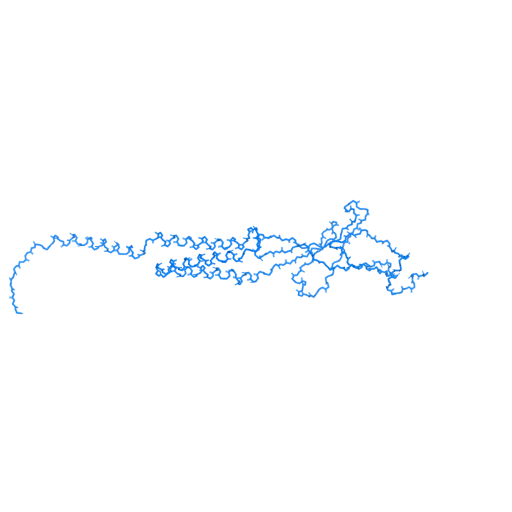A CA 1
ATOM 848 C C . LEU A 1 106 ? 2.337 -2.000 -20.367 1.00 87.19 106 LEU A C 1
ATOM 850 O O . LEU A 1 106 ? 1.144 -2.231 -20.569 1.00 87.19 106 LEU A O 1
ATOM 854 N N . GLY A 1 107 ? 2.841 -0.771 -20.281 1.00 81.81 107 GLY A N 1
ATOM 855 C CA . GLY A 1 107 ? 2.085 0.441 -20.558 1.00 81.81 107 GLY A CA 1
ATOM 856 C C . GLY A 1 107 ? 1.615 0.499 -22.010 1.00 81.81 107 GLY A C 1
ATOM 857 O O . GLY A 1 107 ? 2.126 -0.185 -22.901 1.00 81.81 107 GLY A O 1
ATOM 858 N N . SER A 1 108 ? 0.593 1.312 -22.257 1.00 81.81 108 SER A N 1
ATOM 859 C CA . SER A 1 108 ? 0.093 1.535 -23.609 1.00 81.81 108 SER A CA 1
ATOM 860 C C . SER A 1 108 ? 0.982 2.514 -24.373 1.00 81.81 108 SER A C 1
ATOM 862 O O . SER A 1 108 ? 1.393 3.542 -23.839 1.00 81.81 108 SER A O 1
ATOM 864 N N . PHE A 1 109 ? 1.176 2.250 -25.665 1.00 73.44 109 PHE A N 1
ATOM 865 C CA . PHE A 1 109 ? 1.780 3.203 -26.596 1.00 73.44 109 PHE A CA 1
ATOM 866 C C . PHE A 1 109 ? 1.121 4.597 -26.477 1.00 73.44 109 PHE A C 1
ATOM 868 O O . PHE A 1 109 ? -0.113 4.661 -26.457 1.00 73.44 109 PHE A O 1
ATOM 875 N N . PRO A 1 110 ? 1.885 5.711 -26.445 1.00 70.69 110 PRO A N 1
ATOM 876 C CA . PRO A 1 110 ? 3.309 5.862 -26.786 1.00 70.69 110 PRO A CA 1
ATOM 877 C C . PRO A 1 110 ? 4.304 5.688 -25.628 1.00 70.69 110 PRO A C 1
ATOM 879 O O . PRO A 1 110 ? 5.495 5.927 -25.813 1.00 70.69 110 PRO A O 1
ATOM 882 N N . GLU A 1 111 ? 3.849 5.291 -24.443 1.00 70.81 111 GLU A N 1
ATOM 883 C CA . GLU A 1 111 ? 4.712 5.174 -23.270 1.00 70.81 111 GLU A CA 1
ATOM 884 C C . GLU A 1 111 ? 5.398 3.801 -23.238 1.00 70.81 111 GLU A C 1
ATOM 886 O O . GLU A 1 111 ? 4.749 2.756 -23.259 1.00 70.81 111 GLU A O 1
ATOM 891 N N . ALA A 1 112 ? 6.733 3.790 -23.193 1.00 80.56 112 ALA A N 1
ATOM 892 C CA . ALA A 1 112 ? 7.532 2.579 -23.001 1.00 80.56 112 ALA A CA 1
ATOM 893 C C . ALA A 1 112 ? 7.766 2.340 -21.499 1.00 80.56 112 ALA A C 1
ATOM 895 O O . ALA A 1 112 ? 8.900 2.314 -21.009 1.00 80.56 112 ALA A O 1
ATOM 896 N N . THR A 1 113 ? 6.662 2.219 -20.764 1.00 86.19 113 THR A N 1
ATOM 897 C CA . THR A 1 113 ? 6.616 2.015 -19.314 1.00 86.19 113 THR A CA 1
ATOM 898 C C . THR A 1 113 ? 6.213 0.581 -18.985 1.00 86.19 113 THR A C 1
ATOM 900 O O . THR A 1 113 ? 5.487 -0.089 -19.714 1.00 86.19 113 THR A O 1
ATOM 903 N N . VAL A 1 114 ? 6.721 0.082 -17.869 1.00 88.25 114 VAL A N 1
ATOM 904 C CA . VAL A 1 114 ? 6.360 -1.185 -17.248 1.00 88.25 114 VAL A CA 1
ATOM 905 C C . VAL A 1 114 ? 5.726 -0.837 -15.911 1.00 88.25 114 VAL A C 1
ATOM 907 O O . VAL A 1 114 ? 6.378 -0.280 -15.024 1.00 88.25 114 VAL A O 1
ATOM 910 N N . HIS A 1 115 ? 4.451 -1.175 -15.777 1.00 89.94 115 HIS A N 1
ATOM 911 C CA . HIS A 1 115 ? 3.695 -1.033 -14.546 1.00 89.94 115 HIS A CA 1
ATOM 912 C C . HIS A 1 115 ? 3.905 -2.272 -13.689 1.00 89.94 115 HIS A C 1
ATOM 914 O O . HIS A 1 115 ? 3.651 -3.400 -14.113 1.00 89.94 115 HIS A O 1
ATOM 920 N N . MET A 1 116 ? 4.373 -2.068 -12.466 1.00 90.56 116 MET A N 1
ATOM 921 C CA . MET A 1 116 ? 4.538 -3.117 -11.474 1.00 90.56 116 MET A CA 1
ATOM 922 C C . MET A 1 116 ? 3.552 -2.899 -10.341 1.00 90.56 116 MET A C 1
ATOM 924 O O . MET A 1 116 ? 3.613 -1.898 -9.629 1.00 90.56 116 MET A O 1
ATOM 928 N N . LYS A 1 117 ? 2.679 -3.881 -10.130 1.00 91.50 117 LYS A N 1
ATOM 929 C CA . LYS A 1 117 ? 1.627 -3.822 -9.123 1.00 91.50 117 LYS A CA 1
ATOM 930 C C . LYS A 1 117 ? 1.821 -4.889 -8.064 1.00 91.50 117 LYS A C 1
ATOM 932 O O . LYS A 1 117 ? 1.933 -6.074 -8.376 1.00 91.50 117 LYS A O 1
ATOM 937 N N . TYR A 1 118 ? 1.801 -4.485 -6.799 1.00 91.56 118 TYR A N 1
ATOM 938 C CA . TYR A 1 118 ? 1.839 -5.422 -5.678 1.00 91.56 118 TYR A CA 1
ATOM 939 C C . TYR A 1 118 ? 0.910 -4.994 -4.541 1.00 91.56 118 TYR A C 1
ATOM 941 O O . TYR A 1 118 ? 0.589 -3.819 -4.368 1.00 91.56 118 TYR A O 1
ATOM 949 N N . SER A 1 119 ? 0.428 -5.969 -3.775 1.00 90.31 119 SER A N 1
ATOM 950 C CA . SER A 1 119 ? -0.465 -5.735 -2.635 1.00 90.31 119 SER A CA 1
ATOM 951 C C . SER A 1 119 ? 0.312 -5.655 -1.325 1.00 90.31 119 SER A C 1
ATOM 953 O O . SER A 1 119 ? 1.310 -6.353 -1.149 1.00 90.31 119 SER A O 1
ATOM 955 N N . ALA A 1 120 ? -0.169 -4.826 -0.398 1.00 89.31 120 ALA A N 1
ATOM 956 C CA . ALA A 1 120 ? 0.373 -4.741 0.950 1.00 89.31 120 ALA A CA 1
ATOM 957 C C . ALA A 1 120 ? 0.145 -6.034 1.755 1.00 89.31 120 ALA A C 1
ATOM 959 O O . ALA A 1 120 ? -0.870 -6.723 1.600 1.00 89.31 120 ALA A O 1
ATOM 960 N N . ASP A 1 121 ? 1.062 -6.319 2.681 1.00 88.75 121 ASP A N 1
ATOM 961 C CA . ASP A 1 121 ? 0.955 -7.441 3.615 1.00 88.75 121 ASP A CA 1
ATOM 962 C C . ASP A 1 121 ? -0.019 -7.102 4.760 1.00 88.75 121 ASP A C 1
ATOM 964 O O . ASP A 1 121 ? 0.358 -6.701 5.861 1.00 88.75 121 ASP A O 1
ATOM 968 N N . TRP A 1 122 ? -1.313 -7.283 4.507 1.00 90.69 122 TRP A N 1
ATOM 969 C CA . TRP A 1 122 ? -2.385 -6.951 5.455 1.00 90.69 122 TRP A CA 1
ATOM 970 C C . TRP A 1 122 ? -2.520 -7.933 6.632 1.00 90.69 122 TRP A C 1
ATOM 972 O O . TRP A 1 122 ? -3.167 -7.622 7.635 1.00 90.69 122 TRP A O 1
ATOM 982 N N . GLN A 1 123 ? -1.921 -9.124 6.531 1.00 92.19 123 GLN A N 1
ATOM 983 C CA . GLN A 1 123 ? -2.076 -10.220 7.498 1.00 92.19 123 GLN A CA 1
ATOM 984 C C . GLN A 1 123 ? -1.689 -9.798 8.921 1.00 92.19 123 GLN A C 1
ATOM 986 O O . GLN A 1 123 ? -2.394 -10.105 9.884 1.00 92.19 123 GLN A O 1
ATOM 991 N N . PHE A 1 124 ? -0.596 -9.043 9.050 1.00 88.88 124 PHE A N 1
ATOM 992 C CA . PHE A 1 124 ? -0.115 -8.565 10.341 1.00 88.88 124 PHE A CA 1
ATOM 993 C C . PHE A 1 124 ? -1.101 -7.592 10.993 1.00 88.88 124 PHE A C 1
ATOM 995 O O . PHE A 1 124 ? -1.415 -7.737 12.173 1.00 88.88 124 PHE A O 1
ATOM 1002 N N . ALA A 1 125 ? -1.637 -6.633 10.234 1.00 89.00 125 ALA A N 1
ATOM 1003 C CA . ALA A 1 125 ? -2.606 -5.667 10.748 1.00 89.00 125 ALA A CA 1
ATOM 1004 C C . ALA A 1 125 ? -3.918 -6.347 11.179 1.00 89.00 125 ALA A C 1
ATOM 1006 O O . ALA A 1 125 ? -4.498 -5.994 12.208 1.00 89.00 125 ALA A O 1
ATOM 1007 N N . VAL A 1 126 ? -4.360 -7.371 10.440 1.00 91.44 126 VAL A N 1
ATOM 1008 C CA . VAL A 1 126 ? -5.543 -8.164 10.808 1.00 91.44 126 VAL A CA 1
ATOM 1009 C C . VAL A 1 126 ? -5.354 -8.865 12.151 1.00 91.44 126 VAL A C 1
ATOM 1011 O O . VAL A 1 126 ? -6.223 -8.775 13.017 1.00 91.44 126 VAL A O 1
ATOM 1014 N N . LEU A 1 127 ? -4.211 -9.520 12.352 1.00 92.12 127 LEU A N 1
ATOM 1015 C CA . LEU A 1 127 ? -3.936 -10.263 13.582 1.00 92.12 127 LEU A CA 1
ATOM 1016 C C . LEU A 1 127 ? -3.640 -9.357 14.783 1.00 92.12 127 LEU A C 1
ATOM 1018 O O . LEU A 1 127 ? -4.016 -9.696 15.902 1.00 92.12 127 LEU A O 1
ATOM 1022 N N . SER A 1 128 ? -2.980 -8.219 14.568 1.00 89.19 128 SER A N 1
ATOM 1023 C CA . SER A 1 128 ? -2.533 -7.333 15.653 1.00 89.19 128 SER A CA 1
ATOM 1024 C C . SER A 1 128 ? -3.556 -6.273 16.062 1.00 89.19 128 SER A C 1
ATOM 1026 O O . SER A 1 128 ? -3.544 -5.855 17.216 1.00 89.19 128 SER A O 1
ATOM 1028 N N . VAL A 1 129 ? -4.451 -5.849 15.160 1.00 90.31 129 VAL A N 1
ATOM 1029 C CA . VAL A 1 129 ? -5.392 -4.744 15.421 1.00 90.31 129 VAL A CA 1
ATOM 1030 C C . VAL A 1 129 ? -6.847 -5.170 15.232 1.00 90.31 129 VAL A C 1
ATOM 1032 O O . VAL A 1 129 ? -7.656 -5.048 16.157 1.00 90.31 129 VAL A O 1
ATOM 1035 N N . PHE A 1 130 ? -7.211 -5.713 14.064 1.00 92.31 130 PHE A N 1
ATOM 1036 C CA . PHE A 1 130 ? -8.614 -6.053 13.782 1.00 92.31 130 PHE A CA 1
ATOM 1037 C C . PHE A 1 130 ? -9.138 -7.166 14.694 1.00 92.31 130 PHE A C 1
ATOM 1039 O O . PHE A 1 130 ? -10.216 -7.031 15.269 1.00 92.31 130 PHE A O 1
ATOM 1046 N N . LEU A 1 131 ? -8.369 -8.238 14.886 1.00 93.44 131 LEU A N 1
ATOM 1047 C CA . LEU A 1 131 ? -8.787 -9.352 15.731 1.00 93.44 131 LEU A CA 1
ATOM 1048 C C . LEU A 1 131 ? -8.935 -8.938 17.214 1.00 93.44 131 LEU A C 1
ATOM 1050 O O . LEU A 1 131 ? -10.013 -9.164 17.769 1.00 93.44 131 LEU A O 1
ATOM 1054 N N . PRO A 1 132 ? -7.960 -8.265 17.862 1.00 93.06 132 PRO A N 1
ATOM 1055 C CA . PRO A 1 132 ? -8.138 -7.768 19.228 1.00 93.06 132 PRO A CA 1
ATOM 1056 C C . PRO A 1 132 ? -9.289 -6.768 19.375 1.00 93.06 132 PRO A C 1
ATOM 1058 O O . PRO A 1 132 ? -10.065 -6.878 20.322 1.00 93.06 132 PRO A O 1
ATOM 1061 N N . SER A 1 133 ? -9.452 -5.829 18.435 1.00 93.25 133 SER A N 1
ATOM 1062 C CA . SER A 1 133 ? -10.558 -4.859 18.484 1.00 93.25 133 SER A CA 1
ATOM 1063 C C . SER A 1 133 ? -11.929 -5.539 18.398 1.00 93.25 133 SER A C 1
ATOM 1065 O O . SER A 1 133 ? -12.824 -5.225 19.187 1.00 93.25 133 SER A O 1
ATOM 1067 N N . PHE A 1 134 ? -12.078 -6.542 17.530 1.00 94.25 134 PHE A N 1
ATOM 1068 C CA . PHE A 1 134 ? -13.294 -7.347 17.445 1.00 94.25 134 PHE A CA 1
ATOM 1069 C C . PHE A 1 134 ? -13.564 -8.127 18.739 1.00 94.25 134 PHE A C 1
ATOM 1071 O O . PHE A 1 134 ? -14.686 -8.116 19.248 1.00 94.25 134 PHE A O 1
ATOM 1078 N N . LEU A 1 135 ? -12.539 -8.765 19.314 1.00 95.06 135 LEU A N 1
ATOM 1079 C CA . LEU A 1 135 ? -12.668 -9.495 20.577 1.00 95.06 135 LEU A CA 1
ATOM 1080 C C . LEU A 1 135 ? -13.079 -8.573 21.730 1.00 95.06 135 LEU A C 1
ATOM 1082 O O . LEU A 1 135 ? -13.938 -8.943 22.527 1.00 95.06 135 LEU A O 1
ATOM 1086 N N . ILE A 1 136 ? -12.526 -7.360 21.801 1.00 93.56 136 ILE A N 1
ATOM 1087 C CA . ILE A 1 136 ? -12.917 -6.357 22.799 1.00 93.56 136 ILE A CA 1
ATOM 1088 C C . ILE A 1 136 ? -14.397 -5.990 22.641 1.00 93.56 136 ILE A C 1
ATOM 1090 O O . ILE A 1 136 ? -15.124 -5.982 23.634 1.00 93.56 136 ILE A O 1
ATOM 1094 N N . LEU A 1 137 ? -14.875 -5.741 21.418 1.00 92.50 137 LEU A N 1
ATOM 1095 C CA . LEU A 1 137 ? -16.297 -5.463 21.184 1.00 92.50 137 LEU A CA 1
ATOM 1096 C C . LEU A 1 137 ? -17.193 -6.638 21.587 1.00 92.50 137 LEU A C 1
ATOM 1098 O O . LEU A 1 137 ? -18.210 -6.436 22.254 1.00 92.50 137 LEU A O 1
ATOM 1102 N N . ALA A 1 138 ? -16.801 -7.866 21.245 1.00 92.75 138 ALA A N 1
ATOM 1103 C CA . ALA A 1 138 ? -17.523 -9.063 21.656 1.00 92.75 138 ALA A CA 1
ATOM 1104 C C . ALA A 1 138 ? -17.581 -9.184 23.190 1.00 92.75 138 ALA A C 1
ATOM 1106 O O . ALA A 1 138 ? -18.642 -9.460 23.749 1.00 92.75 138 ALA A O 1
ATOM 1107 N N . LEU A 1 139 ? -16.475 -8.912 23.891 1.00 91.12 139 LEU A N 1
ATOM 1108 C CA . LEU A 1 139 ? -16.426 -8.905 25.356 1.00 91.12 139 LEU A CA 1
ATOM 1109 C C . LEU A 1 139 ? -17.357 -7.853 25.963 1.00 91.12 139 LEU A C 1
ATOM 1111 O O . LEU A 1 139 ? -18.069 -8.161 26.920 1.00 91.12 139 LEU A O 1
ATOM 1115 N N . VAL A 1 140 ? -17.392 -6.639 25.403 1.00 90.38 140 VAL A N 1
ATOM 1116 C CA . VAL A 1 140 ? -18.327 -5.591 25.839 1.00 90.38 140 VAL A CA 1
ATOM 1117 C C . VAL A 1 140 ? -19.766 -6.060 25.665 1.00 90.38 140 VAL A C 1
ATOM 1119 O O . VAL A 1 140 ? -20.560 -5.883 26.586 1.00 90.38 140 VAL A O 1
ATOM 1122 N N . PHE A 1 141 ? -20.092 -6.713 24.546 1.00 88.81 141 PHE A N 1
ATOM 1123 C CA . PHE A 1 141 ? -21.422 -7.268 24.298 1.00 88.81 141 PHE A CA 1
ATOM 1124 C C . PHE A 1 141 ? -21.792 -8.376 25.297 1.00 88.81 141 PHE A C 1
ATOM 1126 O O . PHE A 1 141 ? -22.877 -8.354 25.872 1.00 88.81 141 PHE A O 1
ATOM 1133 N N . PHE A 1 142 ? -20.886 -9.310 25.595 1.00 88.31 142 PHE A N 1
ATOM 1134 C CA . PHE A 1 142 ? -21.135 -10.338 26.615 1.00 88.31 142 PHE A CA 1
ATOM 1135 C C . PHE A 1 142 ? -21.263 -9.757 28.030 1.00 88.31 142 PHE A C 1
ATOM 1137 O O . PHE A 1 142 ? -22.037 -10.267 28.846 1.00 88.31 142 PHE A O 1
ATOM 1144 N N . ALA A 1 143 ? -20.544 -8.674 28.333 1.00 86.50 143 ALA A N 1
ATOM 1145 C CA . ALA A 1 143 ? -20.633 -7.993 29.621 1.00 86.50 143 ALA A CA 1
ATOM 1146 C C . ALA A 1 143 ? -22.015 -7.366 29.867 1.00 86.50 143 ALA A C 1
ATOM 1148 O O . ALA A 1 143 ? -22.431 -7.274 31.025 1.00 86.50 143 ALA A O 1
ATOM 1149 N N . GLN A 1 144 ? -22.764 -7.044 28.804 1.00 82.38 144 GLN A N 1
ATOM 1150 C CA . GLN A 1 144 ? -24.154 -6.571 28.884 1.00 82.38 144 GLN A CA 1
ATOM 1151 C C . GLN A 1 144 ? -25.085 -7.573 29.581 1.00 82.38 144 GLN A C 1
ATOM 1153 O O . GLN A 1 144 ? -26.096 -7.198 30.171 1.00 82.38 144 GLN A O 1
ATOM 1158 N N . TRP A 1 145 ? -24.739 -8.864 29.559 1.00 78.94 145 TRP A N 1
ATOM 1159 C CA . TRP A 1 145 ? -25.524 -9.919 30.202 1.00 78.94 145 TRP A CA 1
ATOM 1160 C C . TRP A 1 145 ? -25.237 -10.074 31.706 1.00 78.94 145 TRP A C 1
ATOM 1162 O O . TRP A 1 145 ? -25.895 -10.851 32.405 1.00 78.94 145 TRP A O 1
ATOM 1172 N N . LYS A 1 146 ? -24.219 -9.380 32.229 1.00 76.88 146 LYS A N 1
ATOM 1173 C CA . LYS A 1 146 ? -23.765 -9.486 33.625 1.00 76.88 146 LYS A CA 1
ATOM 1174 C C . LYS A 1 146 ? -24.346 -8.363 34.495 1.00 76.88 146 LYS A C 1
ATOM 1176 O O . LYS A 1 146 ? -25.229 -7.607 34.111 1.00 76.88 146 LYS A O 1
ATOM 1181 N N . ARG A 1 147 ? -23.902 -8.297 35.757 1.00 77.06 147 ARG A N 1
ATOM 1182 C CA . ARG A 1 147 ? -24.335 -7.260 36.710 1.00 77.06 147 ARG A CA 1
ATOM 1183 C C . ARG A 1 147 ? -23.814 -5.882 36.271 1.00 77.06 147 ARG A C 1
ATOM 1185 O O . ARG A 1 147 ? -22.641 -5.769 35.929 1.00 77.06 147 ARG A O 1
ATOM 1192 N N . ARG A 1 148 ? -24.631 -4.832 36.439 1.00 75.75 148 ARG A N 1
ATOM 1193 C CA . ARG A 1 148 ? -24.339 -3.432 36.048 1.00 75.75 148 ARG A CA 1
ATOM 1194 C C . ARG A 1 148 ? -22.948 -2.918 36.445 1.00 75.75 148 ARG A C 1
ATOM 1196 O O . ARG A 1 148 ? -22.291 -2.246 35.665 1.00 75.75 148 ARG A O 1
ATOM 1203 N N . LYS A 1 149 ? -22.471 -3.249 37.652 1.00 80.06 149 LYS A N 1
ATOM 1204 C CA . LYS A 1 149 ? -21.132 -2.832 38.117 1.00 80.06 149 LYS A CA 1
ATOM 1205 C C . LYS A 1 149 ? -20.001 -3.415 37.259 1.00 80.06 149 LYS A C 1
ATOM 1207 O O . LYS A 1 149 ? -19.016 -2.736 37.012 1.00 80.06 149 LYS A O 1
ATOM 1212 N N . VAL A 1 150 ? -20.154 -4.663 36.814 1.00 84.38 150 VAL A N 1
ATOM 1213 C CA . VAL A 1 150 ? -19.173 -5.348 35.960 1.00 84.38 150 VAL A CA 1
ATOM 1214 C C . VAL A 1 150 ? -19.246 -4.798 34.538 1.00 84.38 150 VAL A C 1
ATOM 1216 O O . VAL A 1 150 ? -18.215 -4.502 33.955 1.00 84.38 150 VAL A O 1
ATOM 1219 N N . GLN A 1 151 ? -20.458 -4.596 34.022 1.00 85.50 151 GLN A N 1
ATOM 1220 C CA . GLN A 1 151 ? -20.724 -4.019 32.702 1.00 85.50 151 GLN A CA 1
ATOM 1221 C C . GLN A 1 151 ? -20.019 -2.669 32.510 1.00 85.50 151 GLN A C 1
ATOM 1223 O O . GLN A 1 151 ? -19.188 -2.555 31.616 1.00 85.50 151 GLN A O 1
ATOM 1228 N N . VAL A 1 152 ? -20.253 -1.702 33.409 1.00 86.69 152 VAL A N 1
ATOM 1229 C CA . VAL A 1 152 ? -19.649 -0.356 33.323 1.00 86.69 152 VAL A CA 1
ATOM 1230 C C . VAL A 1 152 ? -18.119 -0.409 33.404 1.00 86.69 152 VAL A C 1
ATOM 1232 O O . VAL A 1 152 ? -17.432 0.310 32.681 1.00 86.69 152 VAL A O 1
ATOM 1235 N N . PHE A 1 153 ? -17.568 -1.273 34.262 1.00 89.12 153 PHE A N 1
ATOM 1236 C CA . PHE A 1 153 ? -16.117 -1.424 34.390 1.00 89.12 153 PHE A CA 1
ATOM 1237 C C . PHE A 1 153 ? -15.493 -2.013 33.118 1.00 89.12 153 PHE A C 1
ATOM 1239 O O . PHE A 1 153 ? -14.483 -1.507 32.633 1.00 89.12 153 PHE A O 1
ATOM 1246 N N . VAL A 1 154 ? -16.119 -3.046 32.547 1.00 89.94 154 VAL A N 1
ATOM 1247 C CA . VAL A 1 154 ? -15.651 -3.687 31.312 1.00 89.94 154 VAL A CA 1
ATOM 1248 C C . VAL A 1 154 ? -15.763 -2.735 30.121 1.00 89.94 154 VAL A C 1
ATOM 1250 O O . VAL A 1 154 ? -14.819 -2.644 29.341 1.00 89.94 154 VAL A O 1
ATOM 1253 N N . SER A 1 155 ? -16.857 -1.977 29.992 1.00 89.00 155 SER A N 1
ATOM 1254 C CA . SER A 1 155 ? -16.999 -0.983 28.921 1.00 89.00 155 SER A CA 1
ATOM 1255 C C . SER A 1 155 ? -15.977 0.148 29.045 1.00 89.00 155 SER A C 1
ATOM 1257 O O . SER A 1 155 ? -15.402 0.555 28.040 1.00 89.00 155 SER A O 1
ATOM 1259 N N . LEU A 1 156 ? -15.688 0.625 30.263 1.00 91.00 156 LEU A N 1
ATOM 1260 C CA . LEU A 1 156 ? -14.663 1.649 30.482 1.00 91.00 156 LEU A CA 1
ATOM 1261 C C . LEU A 1 156 ? -13.266 1.126 30.107 1.00 91.00 156 LEU A C 1
ATOM 1263 O O . LEU A 1 156 ? -12.521 1.806 29.405 1.00 91.00 156 LEU A O 1
ATOM 1267 N N . ALA A 1 157 ? -12.930 -0.098 30.526 1.00 92.44 157 ALA A N 1
ATOM 1268 C CA . ALA A 1 157 ? -11.670 -0.744 30.166 1.00 92.44 157 ALA A CA 1
ATOM 1269 C C . ALA A 1 157 ? -11.542 -0.930 28.646 1.00 92.44 157 ALA A C 1
ATOM 1271 O O . ALA A 1 157 ? -10.501 -0.614 28.080 1.00 92.44 157 ALA A O 1
ATOM 1272 N N . ALA A 1 158 ? -12.614 -1.358 27.974 1.00 92.50 158 ALA A N 1
ATOM 1273 C CA . ALA A 1 158 ? -12.651 -1.501 26.522 1.00 92.50 158 ALA A CA 1
ATOM 1274 C C . ALA A 1 158 ? -12.426 -0.169 25.792 1.00 92.50 158 ALA A C 1
ATOM 1276 O O . ALA A 1 158 ? -11.653 -0.124 24.837 1.00 92.50 158 ALA A O 1
ATOM 1277 N N . ILE A 1 159 ? -13.043 0.922 26.260 1.00 92.50 159 ILE A N 1
ATOM 1278 C CA . ILE A 1 159 ? -12.824 2.271 25.717 1.00 92.50 159 ILE A CA 1
ATOM 1279 C C . ILE A 1 159 ? -11.350 2.673 25.864 1.00 92.50 159 ILE A C 1
ATOM 1281 O O . ILE A 1 159 ? -10.744 3.141 24.901 1.00 92.50 159 ILE A O 1
ATOM 1285 N N . MET A 1 160 ? -10.745 2.435 27.031 1.00 92.62 160 MET A N 1
ATOM 1286 C CA . MET A 1 160 ? -9.322 2.714 27.252 1.00 92.62 160 MET A CA 1
ATOM 1287 C C . MET A 1 160 ? -8.420 1.869 26.344 1.00 92.62 160 MET A C 1
ATOM 1289 O O . MET A 1 160 ? -7.492 2.404 25.742 1.00 92.62 160 MET A O 1
ATOM 1293 N N . SER A 1 161 ? -8.705 0.575 26.181 1.00 91.06 161 SER A N 1
ATOM 1294 C CA . SER A 1 161 ? -7.964 -0.298 25.262 1.00 91.06 161 SER A CA 1
ATOM 1295 C C . SER A 1 161 ? -8.082 0.160 23.806 1.00 91.06 161 SER A C 1
ATOM 1297 O O . SER A 1 161 ? -7.086 0.155 23.089 1.00 91.06 161 SER A O 1
ATOM 1299 N N . MET A 1 162 ? -9.265 0.610 23.377 1.00 90.00 162 MET A N 1
ATOM 1300 C CA . MET A 1 162 ? -9.477 1.173 22.038 1.00 90.00 162 MET A CA 1
ATOM 1301 C C . MET A 1 162 ? -8.683 2.465 21.823 1.00 90.00 162 MET A C 1
ATOM 1303 O O . MET A 1 162 ? -8.083 2.633 20.765 1.00 90.00 162 MET A O 1
ATOM 1307 N N . LEU A 1 163 ? -8.614 3.347 22.826 1.00 89.94 163 LEU A N 1
ATOM 1308 C CA . LEU A 1 163 ? -7.791 4.560 22.764 1.00 89.94 163 LEU A CA 1
ATOM 1309 C C . LEU A 1 163 ? -6.295 4.239 22.674 1.00 89.94 163 LEU A C 1
ATOM 1311 O O . LEU A 1 163 ? -5.589 4.853 21.878 1.00 89.94 163 LEU A O 1
ATOM 1315 N N . ILE A 1 164 ? -5.815 3.262 23.449 1.00 90.38 164 ILE A N 1
ATOM 1316 C CA . ILE A 1 164 ? -4.417 2.814 23.384 1.00 90.38 164 ILE A CA 1
ATOM 1317 C C . ILE A 1 164 ? -4.103 2.256 21.994 1.00 90.38 164 ILE A C 1
ATOM 1319 O O . ILE A 1 164 ? -3.100 2.650 21.400 1.00 90.38 164 ILE A O 1
ATOM 1323 N N . MET A 1 165 ? -4.974 1.395 21.454 1.00 88.38 165 MET A N 1
ATOM 1324 C CA . MET A 1 165 ? -4.808 0.862 20.101 1.00 88.38 165 MET A CA 1
ATOM 1325 C C . MET A 1 165 ? -4.759 1.991 19.073 1.00 88.38 165 MET A C 1
ATOM 1327 O O . MET A 1 165 ? -3.799 2.041 18.312 1.00 88.38 165 MET A O 1
ATOM 1331 N N . LEU A 1 166 ? -5.702 2.940 19.129 1.00 86.69 166 LEU A N 1
ATOM 1332 C CA . LEU A 1 166 ? -5.749 4.087 18.221 1.00 86.69 166 LEU A CA 1
ATOM 1333 C C . LEU A 1 166 ? -4.450 4.895 18.240 1.00 86.69 166 LEU A C 1
ATOM 1335 O O . LEU A 1 166 ? -3.991 5.312 17.188 1.00 86.69 166 LEU A O 1
ATOM 1339 N N . VAL A 1 167 ? -3.857 5.133 19.414 1.00 85.25 167 VAL A N 1
ATOM 1340 C CA . VAL A 1 167 ? -2.594 5.883 19.525 1.00 85.25 167 VAL A CA 1
ATOM 1341 C C . VAL A 1 167 ? -1.412 5.062 19.008 1.00 85.25 167 VAL A C 1
ATOM 1343 O O . VAL A 1 167 ? -0.555 5.602 18.315 1.00 85.25 167 VAL A O 1
ATOM 1346 N N . SER A 1 168 ? -1.368 3.761 19.305 1.00 84.19 168 SER A N 1
ATOM 1347 C CA . SER A 1 168 ? -0.281 2.881 18.852 1.00 84.19 168 SER A CA 1
ATOM 1348 C C . SER A 1 168 ? -0.284 2.622 17.346 1.00 84.19 168 SER A C 1
ATOM 1350 O O . SER A 1 168 ? 0.760 2.329 16.770 1.00 84.19 168 SER A O 1
ATOM 1352 N N . SER A 1 169 ? -1.448 2.724 16.705 1.00 76.44 169 SER A N 1
ATOM 1353 C CA . SER A 1 169 ? -1.661 2.308 15.326 1.00 76.44 169 SER A CA 1
ATOM 1354 C C . SER A 1 169 ? -1.724 3.472 14.340 1.00 76.44 169 SER A C 1
ATOM 1356 O O . SER A 1 169 ? -2.309 3.290 13.277 1.00 76.44 169 SER A O 1
ATOM 1358 N N . ARG A 1 170 ? -1.173 4.655 14.663 1.00 73.25 170 ARG A N 1
ATOM 1359 C CA . ARG A 1 170 ? -1.082 5.793 13.724 1.00 73.25 170 ARG A CA 1
ATOM 1360 C C . ARG A 1 170 ? 0.274 5.845 13.017 1.00 73.25 170 ARG A C 1
ATOM 1362 O O . ARG A 1 170 ? 1.167 6.553 13.481 1.00 73.25 170 ARG A O 1
ATOM 1369 N N . PRO A 1 171 ? 0.452 5.146 11.886 1.00 64.56 171 PRO A N 1
ATOM 1370 C CA . PRO A 1 171 ? 1.657 5.279 11.082 1.00 64.56 171 PRO A CA 1
ATOM 1371 C C . PRO A 1 171 ? 1.618 6.513 10.166 1.00 64.56 171 PRO A C 1
ATOM 1373 O O . PRO A 1 171 ? 2.673 6.989 9.759 1.00 64.56 171 PRO A O 1
ATOM 1376 N N . LEU A 1 172 ? 0.432 7.043 9.831 1.00 66.81 172 LEU A N 1
ATOM 1377 C CA . LEU A 1 172 ? 0.259 8.126 8.855 1.00 66.81 172 LEU A CA 1
ATOM 1378 C C . LEU A 1 172 ? -0.460 9.349 9.448 1.00 66.81 172 LEU A C 1
ATOM 1380 O O . LEU A 1 172 ? -1.183 9.263 10.437 1.00 66.81 172 LEU A O 1
ATOM 1384 N N . HIS A 1 173 ? -0.234 10.517 8.837 1.00 69.88 173 HIS A N 1
ATOM 1385 C CA . HIS A 1 173 ? -0.907 11.777 9.193 1.00 69.88 173 HIS A CA 1
ATOM 1386 C C . HIS A 1 173 ? -2.280 11.943 8.517 1.00 69.88 173 HIS A C 1
ATOM 1388 O O . HIS A 1 173 ? -3.062 12.803 8.920 1.00 69.88 173 HIS A O 1
ATOM 1394 N N . SER A 1 174 ? -2.578 11.133 7.499 1.00 81.88 174 SER A N 1
ATOM 1395 C CA . SER A 1 174 ? -3.862 11.093 6.799 1.00 81.88 174 SER A CA 1
ATOM 1396 C C . SER A 1 174 ? -4.811 10.080 7.445 1.00 81.88 174 SER A C 1
ATOM 1398 O O . SER A 1 174 ? -4.376 9.093 8.032 1.00 81.88 174 SER A O 1
ATOM 1400 N N . ALA A 1 175 ? -6.121 10.330 7.348 1.00 85.62 175 ALA A N 1
ATOM 1401 C CA . ALA A 1 175 ? -7.128 9.412 7.872 1.00 85.62 175 ALA A CA 1
ATOM 1402 C C . ALA A 1 175 ? -7.160 8.118 7.048 1.00 85.62 175 ALA A C 1
ATOM 1404 O O . ALA A 1 175 ? -7.343 8.151 5.827 1.00 85.62 175 ALA A O 1
ATOM 1405 N N . THR A 1 176 ? -7.008 6.985 7.728 1.00 91.12 176 THR A N 1
ATOM 1406 C CA . THR A 1 176 ? -6.987 5.657 7.109 1.00 91.12 176 THR A CA 1
ATOM 1407 C C . THR A 1 176 ? -8.263 4.863 7.393 1.00 91.12 176 THR A C 1
ATOM 1409 O O . THR A 1 176 ? -9.042 5.176 8.297 1.00 91.12 176 THR A O 1
ATOM 1412 N N . LEU A 1 177 ? -8.479 3.786 6.634 1.00 90.81 177 LEU A N 1
ATOM 1413 C CA . LEU A 1 177 ? -9.546 2.817 6.889 1.00 90.81 177 LEU A CA 1
ATOM 1414 C C . LEU A 1 177 ? -9.399 2.175 8.276 1.00 90.81 177 LEU A C 1
ATOM 1416 O O . LEU A 1 177 ? -10.400 1.937 8.951 1.00 90.81 177 LEU A O 1
ATOM 1420 N N . LEU A 1 178 ? -8.162 1.945 8.724 1.00 91.00 178 LEU A N 1
ATOM 1421 C CA . LEU A 1 178 ? -7.872 1.459 10.071 1.00 91.00 178 LEU A CA 1
ATOM 1422 C C . LEU A 1 178 ? -8.339 2.444 11.155 1.00 91.00 178 LEU A C 1
ATOM 1424 O O . LEU A 1 178 ? -8.995 2.029 12.112 1.00 91.00 178 LEU A O 1
ATOM 1428 N N . ASP A 1 179 ? -8.082 3.744 10.982 1.00 90.25 179 ASP A N 1
ATOM 1429 C CA . ASP A 1 179 ? -8.576 4.771 11.908 1.00 90.25 179 ASP A CA 1
ATOM 1430 C C . ASP A 1 179 ? -10.105 4.799 11.941 1.00 90.25 179 ASP A C 1
ATOM 1432 O O . ASP A 1 179 ? -10.704 4.879 13.013 1.00 90.25 179 ASP A O 1
ATOM 1436 N N . LEU A 1 180 ? -10.750 4.693 10.775 1.00 91.62 180 LEU A N 1
ATOM 1437 C CA . LEU A 1 180 ? -12.207 4.657 10.674 1.00 91.62 180 LEU A CA 1
ATOM 1438 C C . LEU A 1 180 ? -12.794 3.433 11.392 1.00 91.62 180 LEU A C 1
ATOM 1440 O O . LEU A 1 180 ? -13.793 3.560 12.100 1.00 91.62 180 LEU A O 1
ATOM 1444 N N . TRP A 1 181 ? -12.158 2.267 11.255 1.00 92.75 181 TRP A N 1
ATOM 1445 C CA . TRP A 1 181 ? -12.552 1.042 11.950 1.00 92.75 181 TRP A CA 1
ATOM 1446 C C . TRP A 1 181 ? -12.473 1.200 13.472 1.00 92.75 181 TRP A C 1
ATOM 1448 O O . TRP A 1 181 ? -13.454 0.941 14.173 1.00 92.75 181 TRP A O 1
ATOM 1458 N N . ILE A 1 182 ? -11.332 1.665 13.992 1.00 91.75 182 ILE A N 1
ATOM 1459 C CA . ILE A 1 182 ? -11.135 1.843 15.437 1.00 91.75 182 ILE A CA 1
ATOM 1460 C C . ILE A 1 182 ? -12.085 2.919 15.978 1.00 91.75 182 ILE A C 1
ATOM 1462 O O . ILE A 1 182 ? -12.703 2.716 17.023 1.00 91.75 182 ILE A O 1
ATOM 1466 N N . CYS A 1 183 ? -12.273 4.024 15.251 1.00 91.94 183 CYS A N 1
ATOM 1467 C CA . CYS A 1 183 ? -13.256 5.053 15.595 1.00 91.94 183 CYS A CA 1
ATOM 1468 C C . CYS A 1 183 ? -14.684 4.492 15.632 1.00 91.94 183 CYS A C 1
ATOM 1470 O O . CYS A 1 183 ? -15.426 4.781 16.569 1.00 91.94 183 CYS A O 1
ATOM 1472 N N . GLY A 1 184 ? -15.069 3.650 14.670 1.00 92.94 184 GLY A N 1
ATOM 1473 C CA . GLY A 1 184 ? -16.362 2.964 14.674 1.00 92.94 184 GLY A CA 1
ATOM 1474 C C . GLY A 1 184 ? -16.545 2.076 15.908 1.00 92.94 184 GLY A C 1
ATOM 1475 O O . GLY A 1 184 ? -17.573 2.159 16.584 1.00 92.94 184 GLY A O 1
ATOM 1476 N N . CYS A 1 185 ? -15.518 1.296 16.261 1.00 92.81 185 CYS A N 1
ATOM 1477 C CA . CYS A 1 185 ? -15.508 0.466 17.469 1.00 92.81 185 CYS A CA 1
ATOM 1478 C C . CYS A 1 185 ? -15.620 1.311 18.749 1.00 92.81 185 CYS A C 1
ATOM 1480 O O . CYS A 1 185 ? -16.382 0.975 19.656 1.00 92.81 185 CYS A O 1
ATOM 1482 N N . PHE A 1 186 ? -14.895 2.428 18.813 1.00 93.25 186 PHE A N 1
ATOM 1483 C CA . PHE A 1 186 ? -14.936 3.368 19.930 1.00 93.25 186 PHE A CA 1
ATOM 1484 C C . PHE A 1 186 ? -16.329 3.982 20.102 1.00 93.25 186 PHE A C 1
ATOM 1486 O O . PHE A 1 186 ? -16.882 3.945 21.201 1.00 93.25 186 PHE A O 1
ATOM 1493 N N . ILE A 1 187 ? -16.931 4.484 19.019 1.00 93.94 187 ILE A N 1
ATOM 1494 C CA . ILE A 1 187 ? -18.284 5.057 19.042 1.00 93.94 187 ILE A CA 1
ATOM 1495 C C . ILE A 1 187 ? -19.296 4.004 19.502 1.00 93.94 187 ILE A C 1
ATOM 1497 O O . ILE A 1 187 ? -20.143 4.305 20.340 1.00 93.94 187 ILE A O 1
ATOM 1501 N N . HIS A 1 188 ? -19.187 2.761 19.019 1.00 92.25 188 HIS A N 1
ATOM 1502 C CA . HIS A 1 188 ? -20.031 1.658 19.483 1.00 92.25 188 HIS A CA 1
ATOM 1503 C C . HIS A 1 188 ? -19.884 1.398 20.987 1.00 92.25 188 HIS A C 1
ATOM 1505 O O . HIS A 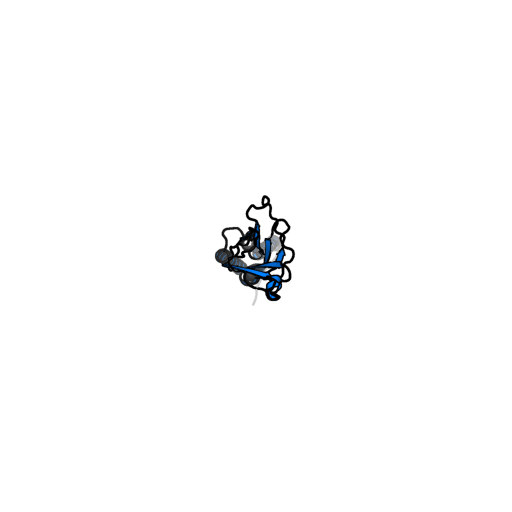1 188 ? -20.888 1.296 21.690 1.00 92.25 188 HIS A O 1
ATOM 1511 N N . ALA A 1 189 ? -18.655 1.330 21.502 1.00 90.56 189 ALA A N 1
ATOM 1512 C CA . ALA A 1 189 ? -18.411 1.106 22.925 1.00 90.56 189 ALA A CA 1
ATOM 1513 C C . ALA A 1 189 ? -18.962 2.248 23.800 1.00 90.56 189 ALA A C 1
ATOM 1515 O O . ALA A 1 189 ? -19.581 1.990 24.834 1.00 90.56 189 ALA A O 1
ATOM 1516 N N . VAL A 1 190 ? -18.792 3.503 23.370 1.00 91.88 190 VAL A N 1
ATOM 1517 C CA . VAL A 1 190 ? -19.345 4.681 24.057 1.00 91.88 190 VAL A CA 1
ATOM 1518 C C . VAL A 1 190 ? -20.871 4.674 24.015 1.00 91.88 190 VAL A C 1
ATOM 1520 O O . VAL A 1 190 ? -21.508 4.930 25.034 1.00 91.88 190 VAL A O 1
ATOM 1523 N N . PHE A 1 191 ? -21.473 4.347 22.872 1.00 91.31 191 PHE A N 1
ATOM 1524 C CA . PHE A 1 191 ? -22.925 4.276 22.746 1.00 91.31 191 PHE A CA 1
ATOM 1525 C C . PHE A 1 191 ? -23.522 3.211 23.671 1.00 91.31 191 PHE A C 1
ATOM 1527 O O . PHE A 1 191 ? -24.486 3.494 24.381 1.00 91.31 191 PHE A O 1
ATOM 1534 N N . LEU A 1 192 ? -22.914 2.021 23.734 1.00 87.88 192 LEU A N 1
ATOM 1535 C CA . LEU A 1 192 ? -23.317 0.983 24.684 1.00 87.88 192 LEU A CA 1
ATOM 1536 C C . LEU A 1 192 ? -23.218 1.486 26.129 1.00 87.88 192 LEU A C 1
ATOM 1538 O O . LEU A 1 192 ? -24.187 1.379 26.870 1.00 87.88 192 LEU A O 1
ATOM 1542 N N . LEU A 1 193 ? -22.117 2.145 26.505 1.00 87.94 193 LEU A N 1
ATOM 1543 C CA . LEU A 1 193 ? -21.984 2.741 27.837 1.00 87.94 193 LEU A CA 1
ATOM 1544 C C . LEU A 1 193 ? -23.098 3.763 28.138 1.00 87.94 193 LEU A C 1
ATOM 1546 O O . LEU A 1 193 ? -23.640 3.778 29.242 1.00 87.94 193 LEU A O 1
ATOM 1550 N N . VAL A 1 194 ? -23.468 4.610 27.174 1.00 88.56 194 VAL A N 1
ATOM 1551 C CA . VAL A 1 194 ? -24.564 5.580 27.340 1.00 88.56 194 VAL A CA 1
ATOM 1552 C C . VAL A 1 194 ? -25.901 4.868 27.552 1.00 88.56 194 VAL A C 1
ATOM 1554 O O . VAL A 1 194 ? -26.655 5.232 28.458 1.00 88.56 194 VAL A O 1
ATOM 1557 N N . VAL A 1 195 ? -26.196 3.826 26.774 1.00 85.69 195 VAL A N 1
ATOM 1558 C CA . VAL A 1 195 ? -27.401 2.998 26.955 1.00 85.69 195 VAL A CA 1
ATOM 1559 C C . VAL A 1 195 ? -27.418 2.354 28.350 1.00 85.69 195 VAL A C 1
ATOM 1561 O O . VAL A 1 195 ? -28.439 2.375 29.039 1.00 85.69 195 VAL A O 1
ATOM 1564 N N . ASP A 1 196 ? -26.272 1.879 28.827 1.00 80.50 196 ASP A N 1
ATOM 1565 C CA . ASP A 1 196 ? -26.120 1.210 30.127 1.00 80.50 196 ASP A CA 1
ATOM 1566 C C . ASP A 1 196 ? -26.311 2.156 31.326 1.00 80.50 196 ASP A C 1
ATOM 1568 O O . ASP A 1 196 ? -26.765 1.768 32.416 1.00 80.50 196 ASP A O 1
ATOM 1572 N N . LEU A 1 197 ? -25.958 3.428 31.140 1.00 81.62 197 LEU A N 1
ATOM 1573 C CA . LEU A 1 197 ? -26.162 4.481 32.130 1.00 81.62 197 LEU A CA 1
ATOM 1574 C C . LEU A 1 197 ? -27.606 4.994 32.131 1.00 81.62 197 LEU A C 1
ATOM 1576 O O . LEU A 1 197 ? -28.147 5.246 33.210 1.00 81.62 197 LEU A O 1
ATOM 1580 N N . THR A 1 198 ? -28.225 5.107 30.953 1.00 80.69 198 THR A N 1
ATOM 1581 C CA . THR A 1 198 ? -29.572 5.673 30.772 1.00 80.69 198 THR A CA 1
ATOM 1582 C C . THR A 1 198 ? -30.696 4.693 31.089 1.00 80.69 198 THR A C 1
ATOM 1584 O O . THR A 1 198 ? -31.735 5.117 31.594 1.00 80.69 198 THR A O 1
ATOM 1587 N N . LEU A 1 199 ? -30.515 3.388 30.857 1.00 70.69 199 LEU A N 1
ATOM 1588 C CA . LEU A 1 199 ? -31.533 2.402 31.207 1.00 70.69 199 LEU A CA 1
ATOM 1589 C C . LEU A 1 199 ? -31.586 2.208 32.736 1.00 70.69 199 LEU A C 1
ATOM 1591 O O . LEU A 1 199 ? -30.621 1.715 33.336 1.00 70.69 199 LEU A O 1
ATOM 1595 N N . PRO A 1 200 ? -32.709 2.551 33.404 1.00 57.03 200 PRO A N 1
ATOM 1596 C CA . PRO A 1 200 ? -32.871 2.273 34.822 1.00 57.03 200 PRO A CA 1
ATOM 1597 C C . PRO A 1 200 ? -32.804 0.762 35.025 1.00 57.03 200 PRO A C 1
ATOM 1599 O O . PRO A 1 200 ? -33.343 -0.010 34.227 1.00 57.03 200 PRO A O 1
ATOM 1602 N N . ALA A 1 201 ? -32.100 0.335 36.077 1.00 56.19 201 ALA A N 1
ATOM 1603 C CA . ALA A 1 201 ? -31.820 -1.071 36.332 1.00 56.19 201 ALA A CA 1
ATOM 1604 C C . ALA A 1 201 ? -33.088 -1.914 36.134 1.00 56.19 201 ALA A C 1
ATOM 1606 O O . ALA A 1 201 ? -34.107 -1.638 36.764 1.00 56.19 201 ALA A O 1
ATOM 1607 N N . ARG A 1 202 ? -33.019 -2.964 35.298 1.00 54.16 202 ARG A N 1
ATOM 1608 C CA . ARG A 1 202 ? -34.135 -3.910 35.093 1.00 54.16 202 ARG A CA 1
ATOM 1609 C C . ARG A 1 202 ? -34.777 -4.328 36.425 1.00 54.16 202 ARG A C 1
ATOM 1611 O O . ARG A 1 202 ? -35.986 -4.463 36.491 1.00 54.16 202 ARG A O 1
ATOM 1618 N N . ARG A 1 203 ? -33.990 -4.436 37.506 1.00 51.12 203 ARG A N 1
ATOM 1619 C CA . ARG A 1 203 ? -34.473 -4.728 38.868 1.00 51.12 203 ARG A CA 1
ATOM 1620 C C . ARG A 1 203 ? -35.294 -3.625 39.542 1.00 51.12 203 ARG A C 1
ATOM 1622 O O . ARG A 1 203 ? -36.171 -3.969 40.317 1.00 51.12 203 ARG A O 1
ATOM 1629 N N . VAL A 1 204 ? -35.042 -2.345 39.269 1.00 51.97 204 VAL A N 1
ATOM 1630 C CA . VAL A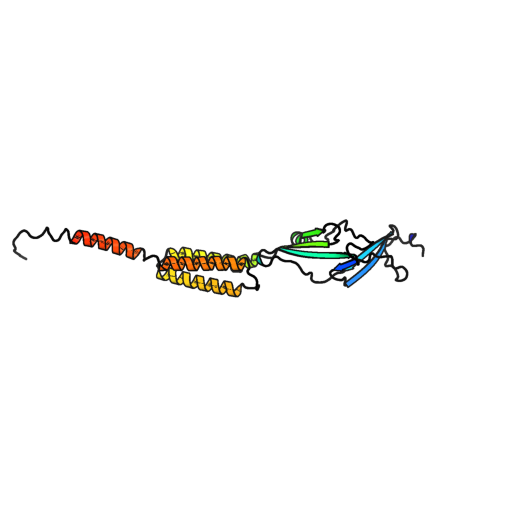 1 204 ? -35.843 -1.246 39.840 1.00 51.97 204 VAL A CA 1
ATOM 1631 C C . VAL A 1 204 ? -37.231 -1.229 39.212 1.00 51.97 204 VAL A C 1
ATOM 1633 O O . VAL A 1 204 ? -38.197 -1.005 39.923 1.00 51.97 204 VAL A O 1
ATOM 1636 N N . ARG A 1 205 ? -37.363 -1.569 37.921 1.00 50.50 205 ARG A N 1
ATOM 1637 C CA . ARG A 1 205 ? -38.690 -1.732 37.306 1.00 50.50 205 ARG A CA 1
ATOM 1638 C C . ARG A 1 205 ? -39.494 -2.865 37.939 1.00 50.50 205 ARG A C 1
ATOM 1640 O O . ARG A 1 205 ? -40.665 -2.650 38.186 1.00 50.50 205 ARG A O 1
ATOM 1647 N N . TYR A 1 206 ? -38.887 -4.016 38.240 1.00 48.50 206 TYR A N 1
ATOM 1648 C CA . TYR A 1 206 ? -39.606 -5.108 38.914 1.00 48.50 206 TYR A CA 1
ATOM 1649 C C . TYR A 1 206 ? -39.925 -4.798 40.381 1.00 48.50 206 TYR A C 1
ATOM 1651 O O . TYR A 1 206 ? -41.007 -5.142 40.829 1.00 48.50 206 TYR A O 1
ATOM 1659 N N . ALA A 1 207 ? -39.023 -4.136 41.114 1.00 51.69 207 ALA A N 1
ATOM 1660 C CA . ALA A 1 207 ? -39.286 -3.736 42.498 1.00 51.69 207 ALA A CA 1
ATOM 1661 C C . ALA A 1 207 ? -40.385 -2.667 42.589 1.00 51.69 207 ALA A C 1
ATOM 1663 O O . ALA A 1 207 ? -41.234 -2.756 43.458 1.00 51.69 207 ALA A O 1
ATOM 1664 N N . LEU A 1 208 ? -40.408 -1.708 41.660 1.00 50.19 208 LEU A N 1
ATOM 1665 C CA . LEU A 1 208 ? -41.423 -0.655 41.615 1.00 50.19 208 LEU A CA 1
ATOM 1666 C C . LEU A 1 208 ? -42.771 -1.171 41.080 1.00 50.19 208 LEU A C 1
ATOM 1668 O O . LEU A 1 208 ? -43.804 -0.683 41.508 1.00 50.19 208 LEU A O 1
ATOM 1672 N N . LEU A 1 209 ? -42.784 -2.181 40.199 1.00 52.22 209 LEU A N 1
ATOM 1673 C CA . LEU A 1 209 ? -44.018 -2.886 39.817 1.00 52.22 209 LEU A CA 1
ATOM 1674 C C . LEU A 1 209 ? -44.579 -3.732 40.969 1.00 52.22 209 LEU A C 1
ATOM 1676 O O . LEU A 1 209 ? -45.779 -3.700 41.195 1.00 52.22 209 LEU A O 1
ATOM 1680 N N . LEU A 1 210 ? -43.722 -4.433 41.720 1.00 51.78 210 LEU A N 1
ATOM 1681 C CA . LEU A 1 210 ? -44.144 -5.201 42.897 1.00 51.78 210 LEU A CA 1
ATOM 1682 C C . LEU A 1 210 ? -44.603 -4.306 44.060 1.00 51.78 210 LEU A C 1
ATOM 1684 O O . LEU A 1 210 ? -45.549 -4.673 44.743 1.00 51.78 210 LEU A O 1
ATOM 1688 N N . ASP A 1 211 ? -43.992 -3.133 44.264 1.00 50.09 211 ASP A N 1
ATOM 1689 C CA . ASP A 1 211 ? -44.472 -2.151 45.255 1.00 50.09 211 ASP A CA 1
ATOM 1690 C C . ASP A 1 211 ? -45.818 -1.528 44.847 1.00 50.09 211 ASP A C 1
ATOM 1692 O O . ASP A 1 211 ? -46.622 -1.184 45.707 1.00 50.09 211 ASP A O 1
ATOM 1696 N N . VAL A 1 212 ? -46.097 -1.379 43.547 1.00 54.09 212 VAL A N 1
ATOM 1697 C CA . VAL A 1 212 ? -47.400 -0.877 43.076 1.00 54.09 212 VAL A CA 1
ATOM 1698 C C . VAL A 1 212 ? -48.506 -1.919 43.281 1.00 54.09 212 VAL A C 1
ATOM 1700 O O . VAL A 1 212 ? -49.609 -1.538 43.669 1.00 54.09 212 VAL A O 1
ATOM 1703 N N . ASP A 1 213 ? -48.213 -3.210 43.107 1.00 50.31 213 ASP A N 1
ATOM 1704 C CA . ASP A 1 213 ? -49.180 -4.278 43.398 1.00 50.31 213 ASP A CA 1
ATOM 1705 C C . ASP A 1 213 ? -49.410 -4.458 44.918 1.00 50.31 213 ASP A C 1
ATOM 1707 O O . ASP A 1 213 ? -50.550 -4.637 45.343 1.00 50.31 213 ASP A O 1
ATOM 1711 N N . ASP A 1 214 ? -48.380 -4.318 45.766 1.00 50.06 214 ASP A N 1
ATOM 1712 C CA . ASP A 1 214 ? -48.517 -4.470 47.232 1.00 50.06 214 ASP A CA 1
ATOM 1713 C C . ASP A 1 214 ? -49.179 -3.248 47.913 1.00 50.06 214 ASP A C 1
ATOM 1715 O O . ASP A 1 214 ? -49.774 -3.355 48.989 1.00 50.06 214 ASP A O 1
ATOM 1719 N N . VAL A 1 215 ? -49.134 -2.067 47.281 1.00 49.44 215 VAL A N 1
ATOM 1720 C CA . VAL A 1 215 ? -49.883 -0.877 47.731 1.00 49.44 215 VAL A CA 1
ATOM 1721 C C . VAL A 1 215 ? -51.349 -0.929 47.278 1.00 49.44 215 VAL A C 1
ATOM 1723 O O . VAL A 1 215 ? -52.220 -0.454 48.008 1.00 49.44 215 VAL A O 1
ATOM 1726 N N . GLY A 1 216 ? -51.646 -1.566 46.139 1.00 46.59 216 GLY A N 1
ATOM 1727 C CA . GLY A 1 216 ? -53.017 -1.777 45.655 1.00 46.59 216 GLY A CA 1
ATOM 1728 C C . GLY A 1 216 ? -53.852 -2.722 46.532 1.00 46.59 216 GLY A C 1
ATOM 1729 O O . GLY A 1 216 ? -55.050 -2.495 46.708 1.00 46.59 216 GLY A O 1
ATOM 1730 N N . ASP A 1 217 ? -53.225 -3.727 47.152 1.00 46.53 217 ASP A N 1
ATOM 1731 C CA . ASP A 1 217 ? -53.917 -4.704 48.011 1.00 46.53 217 ASP A CA 1
ATOM 1732 C C . ASP A 1 217 ? -53.998 -4.298 49.496 1.00 46.53 217 ASP A C 1
ATOM 1734 O O . ASP A 1 217 ? -54.824 -4.815 50.258 1.00 46.53 217 ASP A O 1
ATOM 1738 N N . ARG A 1 218 ? -53.198 -3.325 49.953 1.00 42.47 218 ARG A N 1
ATOM 1739 C CA . ARG A 1 218 ? -53.245 -2.867 51.357 1.00 42.47 218 ARG A CA 1
ATOM 1740 C C . ARG A 1 218 ? -54.361 -1.865 51.642 1.00 42.47 218 ARG A C 1
ATOM 1742 O O . ARG A 1 218 ? -54.848 -1.839 52.773 1.00 42.47 218 ARG A O 1
ATOM 1749 N N . GLU A 1 219 ? -54.830 -1.113 50.647 1.00 41.31 219 GLU A N 1
ATOM 1750 C CA . GLU A 1 219 ? -55.990 -0.220 50.812 1.00 41.31 219 GLU A CA 1
ATOM 1751 C C . GLU A 1 219 ? -57.338 -0.961 50.731 1.00 41.31 219 GLU A C 1
ATOM 1753 O O . GLU A 1 219 ? -58.313 -0.537 51.355 1.00 41.31 219 GLU A O 1
ATOM 1758 N N . SER A 1 220 ? -57.403 -2.115 50.057 1.00 37.91 220 SER A N 1
ATOM 1759 C CA . SER A 1 220 ? -58.625 -2.933 49.975 1.00 37.91 220 SER A CA 1
ATOM 1760 C C . SER A 1 220 ? -58.853 -3.802 51.222 1.00 37.91 220 SER A C 1
ATOM 1762 O O . SER A 1 220 ? -59.994 -4.125 51.556 1.00 37.91 220 SER A O 1
ATOM 1764 N N . THR A 1 221 ? -57.794 -4.113 51.978 1.00 38.25 221 THR A N 1
ATOM 1765 C CA . THR A 1 221 ? -57.870 -5.014 53.144 1.00 38.25 221 THR A CA 1
ATOM 1766 C C . THR A 1 221 ? -58.058 -4.283 54.485 1.00 38.25 221 THR A C 1
ATOM 1768 O O . THR A 1 221 ? -58.280 -4.918 55.516 1.00 38.25 221 THR A O 1
ATOM 1771 N N . GLN A 1 222 ? -58.018 -2.944 54.513 1.00 35.75 222 GLN A N 1
ATOM 1772 C CA . GLN A 1 222 ? -58.178 -2.166 55.755 1.00 35.75 222 GLN A CA 1
ATOM 1773 C C . GLN A 1 222 ? -59.628 -1.781 56.093 1.00 35.75 222 GLN A C 1
ATOM 1775 O O . GLN A 1 222 ? -59.890 -1.301 57.196 1.00 35.75 222 GLN A O 1
ATOM 1780 N N . THR A 1 223 ? -60.588 -2.033 55.198 1.00 36.72 223 THR A N 1
ATOM 1781 C CA . THR A 1 223 ? -62.008 -1.691 55.410 1.00 36.72 223 THR A CA 1
ATOM 1782 C C . THR A 1 223 ? -62.901 -2.879 55.786 1.00 36.72 223 THR A C 1
ATOM 1784 O O . THR A 1 223 ? -64.055 -2.665 56.150 1.00 36.72 223 THR A O 1
ATOM 1787 N N . VAL A 1 224 ? -62.388 -4.119 55.782 1.00 37.66 224 VAL A N 1
ATOM 1788 C CA . VAL A 1 224 ? -63.226 -5.331 55.932 1.00 37.66 224 VAL A CA 1
ATOM 1789 C C . VAL A 1 224 ? -63.110 -6.027 57.299 1.00 37.66 224 VAL A C 1
ATOM 1791 O O . VAL A 1 224 ? -63.991 -6.802 57.656 1.00 37.66 224 VAL A O 1
ATOM 1794 N N . ILE A 1 225 ? -62.118 -5.722 58.144 1.00 39.75 225 ILE A N 1
ATOM 1795 C CA . ILE A 1 225 ? -61.960 -6.405 59.448 1.00 39.75 225 ILE A CA 1
ATOM 1796 C C . ILE A 1 225 ? -62.164 -5.418 60.602 1.00 39.75 225 ILE A C 1
ATOM 1798 O O . ILE A 1 225 ? -61.256 -5.079 61.356 1.00 39.75 225 ILE A O 1
ATOM 1802 N N . ARG A 1 226 ? -63.400 -4.932 60.735 1.00 35.25 226 ARG A N 1
ATOM 1803 C CA . ARG A 1 226 ? -63.882 -4.270 61.954 1.00 35.25 226 ARG A CA 1
ATOM 1804 C C . ARG A 1 226 ? -65.283 -4.758 62.311 1.00 35.25 226 ARG A C 1
ATOM 1806 O O . ARG A 1 226 ? -66.177 -3.945 62.481 1.00 35.25 226 ARG A O 1
ATOM 1813 N N . LEU A 1 227 ? -65.483 -6.066 62.447 1.00 32.59 227 LEU A N 1
ATOM 1814 C CA . LEU A 1 227 ? -66.659 -6.599 63.136 1.00 32.59 227 LEU A CA 1
ATOM 1815 C C . LEU A 1 227 ? -66.333 -7.946 63.799 1.00 32.59 227 LEU A C 1
ATOM 1817 O O . LEU A 1 227 ? -65.873 -8.862 63.132 1.00 32.59 227 LEU A O 1
ATOM 1821 N N . GLU A 1 228 ? -66.643 -8.003 65.101 1.00 30.78 228 GLU A N 1
ATOM 1822 C CA . GLU A 1 228 ? -66.924 -9.201 65.915 1.00 30.78 228 GLU A CA 1
ATOM 1823 C C . GLU A 1 228 ? -65.750 -10.117 66.317 1.00 30.78 228 GLU A C 1
ATOM 1825 O O . GLU A 1 228 ? -64.891 -10.445 65.520 1.00 30.78 228 GLU A O 1
ATOM 1830 N N . THR A 1 229 ? -65.628 -10.670 67.529 1.00 32.88 229 THR A N 1
ATOM 1831 C CA . THR A 1 229 ? -66.097 -10.392 68.902 1.00 32.88 229 THR A CA 1
ATOM 1832 C C . THR A 1 229 ? -65.334 -11.374 69.812 1.00 32.88 229 THR A C 1
ATOM 1834 O O . THR A 1 229 ? -65.135 -12.518 69.427 1.00 32.88 229 THR A O 1
ATOM 1837 N N . LYS A 1 230 ? -65.044 -10.942 71.050 1.00 31.00 230 LYS A N 1
ATOM 1838 C CA . LYS A 1 230 ? -64.869 -11.741 72.289 1.00 31.00 230 LYS A CA 1
ATOM 1839 C C . LYS A 1 230 ? -63.656 -12.695 72.443 1.00 31.00 230 LYS A C 1
ATOM 1841 O O . LYS A 1 230 ? -63.583 -13.767 71.862 1.00 31.00 230 LYS A O 1
ATOM 1846 N N . CYS A 1 231 ? -62.800 -12.314 73.403 1.00 30.59 231 CYS A N 1
ATOM 1847 C CA . CYS A 1 231 ? -61.990 -13.144 74.324 1.00 30.59 231 CYS A CA 1
ATOM 1848 C C . CYS A 1 231 ? -62.742 -14.397 74.859 1.00 30.59 231 CYS A C 1
ATOM 1850 O O . CYS A 1 231 ? -63.975 -14.336 74.873 1.00 30.59 231 CYS A O 1
ATOM 1852 N N . PRO A 1 232 ? -62.092 -15.448 75.436 1.00 39.03 232 PRO A N 1
ATOM 1853 C CA . PRO A 1 232 ? -60.936 -15.345 76.352 1.00 39.03 232 PRO A CA 1
ATOM 1854 C C . PRO A 1 232 ? -59.902 -16.520 76.266 1.00 39.03 232 PRO A C 1
ATOM 1856 O O . PRO A 1 232 ? -59.969 -17.315 75.331 1.00 39.03 232 PRO A O 1
ATOM 1859 N N . PRO A 1 233 ? -58.886 -16.583 77.162 1.00 59.66 233 PRO A N 1
ATOM 1860 C CA . PRO A 1 233 ? -57.669 -17.389 77.004 1.00 59.66 233 PRO A CA 1
ATOM 1861 C C . PRO A 1 233 ? -57.830 -18.783 77.629 1.00 59.66 233 PRO A C 1
ATOM 1863 O O . PRO A 1 233 ? -58.823 -19.005 78.305 1.00 59.66 233 PRO A O 1
ATOM 1866 N N . PHE A 1 234 ? -56.861 -19.687 77.462 1.00 28.12 234 PHE A N 1
ATOM 1867 C CA . PHE A 1 234 ? -56.265 -20.485 78.552 1.00 28.12 234 PHE A CA 1
ATOM 1868 C C . PHE A 1 234 ? -55.236 -21.495 78.015 1.00 28.12 234 PHE A C 1
ATOM 1870 O O . PHE A 1 234 ? -55.478 -22.139 76.998 1.00 28.12 234 PHE A O 1
ATOM 1877 N N . SER A 1 235 ? -54.151 -21.600 78.798 1.00 35.50 235 SER A N 1
ATOM 1878 C CA . SER A 1 235 ? -53.079 -22.617 78.872 1.00 35.50 235 SER A CA 1
ATOM 1879 C C . SER A 1 235 ? -52.209 -22.865 77.645 1.00 35.50 235 SER A C 1
ATOM 1881 O O . SER A 1 235 ? -52.692 -23.524 76.702 1.00 35.50 235 SER A O 1
#

Sequence (235 aa):
LVLRELFDDFELPKEFEPWLPRARTSPDPHTVTVMLSPATGTVSLYHRVKESLYCGSSQWKYPFESFDCEFGSEIAGGILADEVLTVSELRDLRPNWQTMRVGAELGSFPEATVHMKYSADWQFAVLSVFLPSFLILALVFFAQWKRRKVQVFVSLAAIMSMLIMLVSSRPLHSATLLDLWICGCFIHAVFLLVVDLTLPARRVRYALLLDVDDVGDRESTQTVIRLETKCPPFS

Secondary structure (DSSP, 8-state):
--GGG--S-EEPPGGGPPP---EEEESPPSEEEEEEETTTTEEEEEEE---PPPEEE-GGGTTS-EEEEEEEEEETTGGG-S-----------S-HHHHHHEEEEEPPTT-EEEEEEEE--THHHIIIIIHHHHHHHHHHHHHTTS-HHHHHHHHHHHHHHHHHHHHHT---SS--HHHHHHHHHHHHHHHHHHHHHHS--HHHHHHHHHHHHHHHHHHHSSSS-----------